Protein AF-A0A7W1YBQ6-F1 (afdb_monomer)

Foldseek 3Di:
DDKDKDFDPAVPPPATAKIWIKDWDWDAPDDPDIKIKIWIWMAGDFQKWWQDDDQEQAWADFQAKAFPVGDTDTRPVDIGTAWMWIWDDPDDPDTDIDTDHNLEQDAQTKIKMWGDDPNFIKIKIWTWGWYADNVVGDIDIDTDDMEIAPDGRDIDTGPDQEPPPPDDDDDDDDDRDYNPDDDDDDDDD

Sequence (189 aa):
MMQGRAFFDLDGDGVVDVTIQDRHYRTYTGFWHSNTSQRLKVTGPPGGGVIGSGKYAGAMSAGLVIGSTRPFKDFGDKAISMATTGLAHCGSSCYVNIVEGPWISANKRFLGLRFRVGGETHYGWLRLNTRSSIFPPRVDATISGYAYEVSSNKSIMAGQLKENSSTDIGSADVTPGAL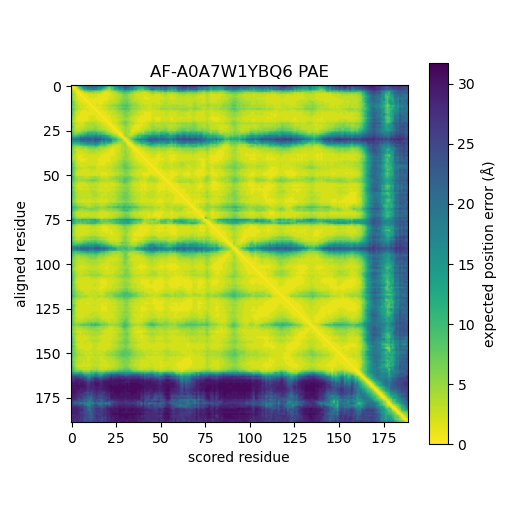GDLATGRSPQ

Solvent-accessible surface area (backbone atoms only — not comparable to full-atom values): 10744 Å² total; per-residue (Å²): 133,88,69,48,77,47,78,35,48,85,87,68,83,84,56,62,48,36,34,43,32,32,44,77,46,76,46,75,78,55,93,97,42,61,30,37,32,14,32,27,31,39,35,34,44,75,81,11,27,29,35,42,57,95,76,29,38,40,61,34,59,68,68,46,75,33,40,87,92,52,66,61,44,66,14,58,98,45,72,39,35,25,22,37,18,15,39,40,70,76,54,103,87,44,73,42,80,43,77,44,54,62,42,57,59,28,68,78,22,27,40,37,36,37,31,65,58,99,84,38,47,28,15,30,31,39,32,33,34,24,50,60,39,71,84,69,44,30,42,50,74,46,78,76,52,59,46,44,35,69,54,65,69,37,60,38,40,26,85,54,77,62,75,84,56,87,80,75,88,84,82,91,81,90,73,84,58,51,68,72,62,86,82,82,90,82,83,86,133

Structure (mmCIF, N/CA/C/O backbone):
data_AF-A0A7W1YBQ6-F1
#
_entry.id   AF-A0A7W1YBQ6-F1
#
loop_
_atom_site.group_PDB
_atom_site.id
_atom_site.type_symbol
_atom_site.label_atom_id
_atom_site.label_alt_id
_atom_site.label_comp_id
_atom_site.label_asym_id
_atom_site.label_entity_id
_atom_site.label_seq_id
_atom_site.pdbx_PDB_ins_code
_atom_site.Cartn_x
_atom_site.Cartn_y
_atom_site.Cartn_z
_atom_site.occupancy
_atom_site.B_iso_or_equiv
_atom_site.auth_seq_id
_atom_site.auth_comp_id
_atom_site.auth_asym_id
_atom_site.auth_atom_id
_atom_site.pdbx_PDB_model_num
ATOM 1 N N . MET A 1 1 ? 3.473 -14.941 -16.527 1.00 50.22 1 MET A N 1
ATOM 2 C CA . MET A 1 1 ? 3.589 -14.229 -15.234 1.00 50.22 1 MET A CA 1
ATOM 3 C C . MET A 1 1 ? 2.186 -14.036 -14.695 1.00 50.22 1 MET A C 1
ATOM 5 O O . MET A 1 1 ? 1.338 -13.588 -15.458 1.00 50.22 1 MET A O 1
ATOM 9 N N . MET A 1 2 ? 1.928 -14.440 -13.452 1.00 53.03 2 MET A N 1
ATOM 10 C CA . MET A 1 2 ? 0.624 -14.256 -12.807 1.00 53.03 2 MET A CA 1
ATOM 11 C C . MET A 1 2 ? 0.526 -12.814 -12.304 1.00 53.03 2 MET A C 1
ATOM 13 O O . MET A 1 2 ? 1.474 -12.333 -11.696 1.00 53.03 2 MET A O 1
ATOM 17 N N . GLN A 1 3 ? -0.574 -12.134 -12.627 1.00 72.94 3 GLN A N 1
ATOM 18 C CA . GLN A 1 3 ? -0.954 -10.863 -12.007 1.00 72.94 3 GLN A CA 1
ATOM 19 C C . GLN A 1 3 ? -1.913 -11.189 -10.868 1.00 72.94 3 GLN A C 1
ATOM 21 O O . GLN A 1 3 ? -2.865 -11.943 -11.080 1.00 72.94 3 GLN A O 1
ATOM 26 N N . GLY A 1 4 ? -1.665 -10.640 -9.687 1.00 83.81 4 GLY A N 1
ATOM 27 C CA . GLY A 1 4 ? -2.509 -10.810 -8.515 1.00 83.81 4 GLY A CA 1
ATOM 28 C C . GLY A 1 4 ? -3.249 -9.530 -8.146 1.00 83.81 4 GLY A C 1
ATOM 29 O O . GLY A 1 4 ? -2.740 -8.412 -8.277 1.00 83.81 4 GLY A O 1
ATOM 30 N N . ARG A 1 5 ? -4.471 -9.702 -7.642 1.00 91.62 5 ARG A N 1
ATOM 31 C CA . ARG A 1 5 ? -5.200 -8.678 -6.893 1.00 91.62 5 ARG A CA 1
ATOM 32 C C . ARG A 1 5 ? -5.725 -9.296 -5.610 1.00 91.62 5 ARG A C 1
ATOM 34 O O . ARG A 1 5 ? -6.280 -10.388 -5.646 1.00 91.62 5 ARG A O 1
ATOM 41 N N . ALA A 1 6 ? -5.552 -8.585 -4.508 1.00 92.44 6 ALA A N 1
ATOM 42 C CA . ALA A 1 6 ? -6.143 -8.905 -3.222 1.00 92.44 6 ALA A CA 1
ATOM 43 C C . ALA A 1 6 ? -7.035 -7.735 -2.810 1.00 92.44 6 ALA A C 1
ATOM 45 O O . ALA A 1 6 ? -6.565 -6.595 -2.758 1.00 92.44 6 ALA A O 1
ATOM 46 N N . PHE A 1 7 ? -8.306 -8.033 -2.560 1.00 94.44 7 PHE A N 1
ATOM 47 C CA . PHE A 1 7 ? -9.326 -7.082 -2.139 1.00 94.44 7 PHE A CA 1
ATOM 48 C C . PHE A 1 7 ? -9.563 -7.258 -0.640 1.00 94.44 7 PHE A C 1
ATOM 50 O O . PHE A 1 7 ? -9.685 -8.389 -0.172 1.00 94.44 7 PHE A O 1
ATOM 57 N N . PHE A 1 8 ? -9.591 -6.152 0.092 1.00 93.75 8 PHE A N 1
ATOM 58 C CA . PHE A 1 8 ? -9.830 -6.106 1.526 1.00 93.75 8 PHE A CA 1
ATOM 59 C C . PHE A 1 8 ? -11.013 -5.190 1.782 1.00 93.75 8 PHE A C 1
ATOM 61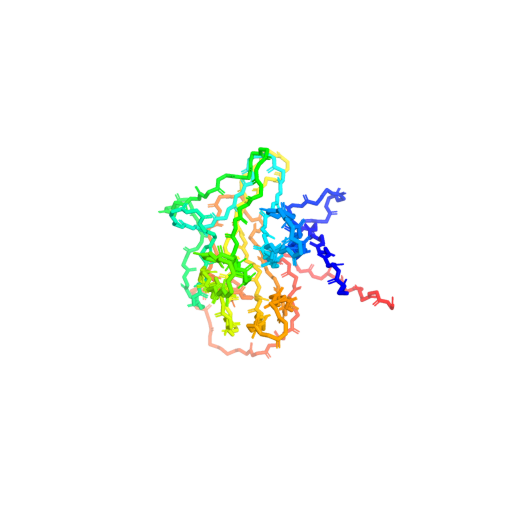 O O . PHE A 1 8 ? -10.913 -3.985 1.561 1.00 93.75 8 PHE A O 1
ATOM 68 N N . ASP A 1 9 ? -12.101 -5.806 2.205 1.00 94.00 9 ASP A N 1
ATOM 69 C CA . ASP A 1 9 ? -13.219 -5.189 2.904 1.00 94.00 9 ASP A CA 1
ATOM 70 C C . ASP A 1 9 ? -12.906 -5.382 4.397 1.00 94.00 9 ASP A C 1
ATOM 72 O O . ASP A 1 9 ? -12.816 -6.523 4.866 1.00 94.00 9 ASP A O 1
ATOM 76 N N . LEU A 1 10 ? -12.499 -4.307 5.075 1.00 90.38 10 LEU A N 1
ATOM 77 C CA . LEU A 1 10 ? -11.957 -4.386 6.432 1.00 90.38 10 LEU A CA 1
ATOM 78 C C . LEU A 1 10 ? -13.068 -4.385 7.471 1.00 90.38 10 LEU A C 1
ATOM 80 O O . LEU A 1 10 ? -12.925 -5.074 8.481 1.00 90.38 10 LEU A O 1
ATOM 84 N N . ASP A 1 11 ? -14.124 -3.613 7.232 1.00 88.75 11 ASP A N 1
ATOM 85 C CA . ASP A 1 11 ? -15.267 -3.454 8.126 1.00 88.75 11 ASP A CA 1
ATOM 86 C C . ASP A 1 11 ? -16.417 -4.429 7.826 1.00 88.75 11 ASP A C 1
ATOM 88 O O . ASP A 1 11 ? -17.303 -4.604 8.663 1.00 88.75 11 ASP A O 1
ATOM 92 N N . GLY A 1 12 ? -16.367 -5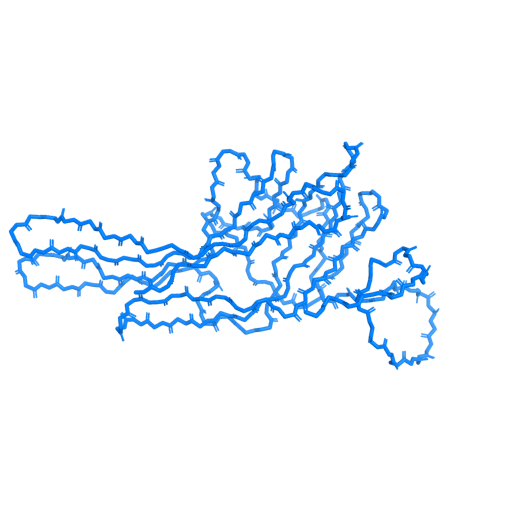.130 6.693 1.00 89.38 12 GLY A N 1
ATOM 93 C CA . GLY A 1 12 ? -17.340 -6.142 6.302 1.00 89.38 12 GLY A CA 1
ATOM 94 C C . GLY A 1 12 ? -18.633 -5.554 5.743 1.00 89.38 12 GLY A C 1
ATOM 95 O O . GLY A 1 12 ? -19.661 -6.239 5.776 1.00 89.38 12 GLY A O 1
ATOM 96 N N . ASP A 1 13 ? -18.618 -4.305 5.265 1.00 88.31 13 ASP A N 1
ATOM 97 C CA . ASP A 1 13 ? -19.808 -3.624 4.744 1.00 88.31 13 ASP A CA 1
ATOM 98 C C . ASP A 1 13 ? -20.158 -4.022 3.290 1.00 88.31 13 ASP A C 1
ATOM 100 O O . ASP A 1 13 ? -21.200 -3.627 2.753 1.00 88.31 13 ASP A O 1
ATOM 104 N N . GLY A 1 14 ? -19.327 -4.862 2.663 1.00 91.19 14 GLY A N 1
ATOM 105 C CA . GLY A 1 14 ? -19.459 -5.308 1.278 1.00 91.19 14 GLY A CA 1
ATOM 106 C C . GLY A 1 14 ? -18.764 -4.395 0.263 1.00 91.19 14 GLY A C 1
ATOM 107 O O . GLY A 1 14 ? -18.820 -4.673 -0.943 1.00 91.19 14 GLY A O 1
ATOM 108 N N . VAL A 1 15 ? -18.102 -3.327 0.709 1.00 90.75 15 VAL A N 1
ATOM 109 C CA . VAL A 1 15 ? -17.306 -2.404 -0.100 1.00 90.75 15 VAL A CA 1
ATOM 110 C C . VAL A 1 15 ? -15.822 -2.659 0.148 1.00 90.75 15 VAL A C 1
ATOM 112 O O . VAL A 1 15 ? -15.336 -2.811 1.257 1.00 90.75 15 VAL A O 1
ATOM 115 N N . VAL A 1 16 ? -15.037 -2.707 -0.928 1.00 93.69 16 VAL A N 1
ATOM 116 C CA . VAL A 1 16 ? -13.589 -2.891 -0.791 1.00 93.69 16 VAL A CA 1
ATOM 117 C C . VAL A 1 16 ? -12.927 -1.586 -0.343 1.00 93.69 16 VAL A C 1
ATOM 119 O O . VAL A 1 16 ? -12.819 -0.645 -1.134 1.00 93.69 16 VAL A O 1
ATOM 122 N N . ASP A 1 17 ? -12.365 -1.580 0.862 1.00 93.38 17 ASP A N 1
ATOM 123 C CA . ASP A 1 17 ? -11.568 -0.477 1.411 1.00 93.38 17 ASP A CA 1
ATOM 124 C C . ASP A 1 17 ? -10.184 -0.357 0.780 1.00 93.38 17 ASP A C 1
ATOM 126 O O . ASP A 1 17 ? -9.658 0.737 0.559 1.00 93.38 17 ASP A O 1
ATOM 130 N N . VAL A 1 18 ? -9.534 -1.493 0.525 1.00 95.31 18 VAL A N 1
ATOM 131 C CA . VAL A 1 18 ? -8.152 -1.517 0.042 1.00 95.31 18 VAL A CA 1
ATOM 132 C C . VAL A 1 18 ? -7.955 -2.636 -0.962 1.00 95.31 18 VAL A C 1
ATOM 134 O O . VAL A 1 18 ? -8.335 -3.782 -0.756 1.00 95.31 18 VAL A O 1
ATOM 137 N N . THR A 1 19 ? -7.275 -2.321 -2.058 1.00 95.62 19 THR A N 1
ATOM 138 C CA . THR A 1 19 ? -6.810 -3.303 -3.035 1.00 95.62 19 THR A CA 1
ATOM 139 C C . THR A 1 19 ? -5.295 -3.251 -3.154 1.00 95.62 19 THR A C 1
ATOM 141 O O . THR A 1 19 ? -4.718 -2.211 -3.485 1.00 95.62 19 THR A O 1
ATOM 144 N N . ILE A 1 20 ? -4.650 -4.398 -2.957 1.00 95.69 20 ILE A N 1
ATOM 145 C CA . ILE A 1 20 ? -3.242 -4.614 -3.293 1.00 95.69 20 ILE A CA 1
ATOM 146 C C . ILE A 1 20 ? -3.187 -5.323 -4.637 1.00 95.69 20 ILE A C 1
ATOM 148 O O . ILE A 1 20 ? -3.864 -6.326 -4.847 1.00 95.69 20 ILE A O 1
ATOM 152 N N . GLN A 1 21 ? -2.384 -4.807 -5.561 1.00 94.12 21 GLN A N 1
ATOM 153 C CA . GLN A 1 21 ? -2.231 -5.412 -6.878 1.00 94.12 21 GLN A CA 1
ATOM 154 C C . GLN A 1 21 ? -0.777 -5.422 -7.315 1.00 94.12 21 GLN A C 1
ATOM 156 O O . GLN A 1 21 ? -0.073 -4.415 -7.194 1.00 94.12 21 GLN A O 1
ATOM 161 N N . ASP A 1 22 ? -0.352 -6.533 -7.898 1.00 91.94 22 ASP A N 1
ATOM 162 C CA . ASP A 1 22 ? 0.849 -6.581 -8.709 1.00 91.94 22 ASP A CA 1
ATOM 163 C C . ASP A 1 22 ? 0.453 -6.586 -10.190 1.00 91.94 22 ASP A C 1
ATOM 165 O O . ASP A 1 22 ? -0.517 -7.215 -10.616 1.00 91.94 22 ASP A O 1
ATOM 169 N N . ARG A 1 23 ? 1.163 -5.794 -10.992 1.00 91.00 23 ARG A N 1
ATOM 170 C CA . ARG A 1 23 ? 0.874 -5.678 -12.420 1.00 91.00 23 ARG A CA 1
ATOM 171 C C . ARG A 1 23 ? 2.151 -5.674 -13.226 1.00 91.00 23 ARG A C 1
ATOM 173 O O . ARG A 1 23 ? 3.057 -4.883 -12.957 1.00 91.00 23 ARG A O 1
ATOM 180 N N . HIS A 1 24 ? 2.179 -6.529 -14.236 1.00 89.94 24 HIS A N 1
ATOM 181 C CA . HIS A 1 24 ? 3.231 -6.571 -15.231 1.00 89.94 24 HIS A CA 1
ATOM 182 C C . HIS A 1 24 ? 2.925 -5.596 -16.372 1.00 89.94 24 HIS A C 1
ATOM 184 O O . HIS A 1 24 ? 1.798 -5.529 -16.863 1.00 89.94 24 HIS A O 1
ATOM 190 N N . TYR A 1 25 ? 3.936 -4.854 -16.801 1.00 88.81 25 TYR A N 1
ATOM 191 C CA . TYR A 1 25 ? 3.885 -3.917 -17.911 1.00 88.81 25 TYR A CA 1
ATOM 192 C C . TYR A 1 25 ? 5.033 -4.232 -18.852 1.00 88.81 25 TYR A C 1
ATOM 194 O O . TYR A 1 25 ? 6.187 -4.270 -18.425 1.00 88.81 25 TYR A O 1
ATOM 202 N N . ARG A 1 26 ? 4.717 -4.383 -20.135 1.00 87.94 26 ARG A N 1
ATOM 203 C CA . ARG A 1 26 ? 5.706 -4.481 -21.200 1.00 87.94 26 ARG A CA 1
ATOM 204 C C . ARG A 1 26 ? 5.437 -3.383 -22.213 1.00 87.94 26 ARG A C 1
ATOM 206 O O . ARG A 1 26 ? 4.305 -3.220 -22.659 1.00 87.94 26 ARG A O 1
ATOM 213 N N . THR A 1 27 ? 6.469 -2.629 -22.562 1.00 84.81 27 THR A N 1
ATOM 214 C CA . THR A 1 27 ? 6.386 -1.555 -23.554 1.00 84.81 27 THR A CA 1
ATOM 215 C C . THR A 1 27 ? 7.487 -1.755 -24.576 1.00 84.81 27 THR A C 1
ATOM 217 O O . THR A 1 27 ? 8.651 -1.899 -24.212 1.00 84.81 27 THR A O 1
ATOM 220 N N . TYR A 1 28 ? 7.121 -1.775 -25.853 1.00 81.88 28 TYR A N 1
ATOM 221 C CA . TYR A 1 28 ? 8.072 -1.891 -26.953 1.00 81.88 28 TYR A CA 1
ATOM 222 C C . TYR A 1 28 ? 8.686 -0.523 -27.244 1.00 81.88 28 TYR A C 1
ATOM 224 O O . TYR A 1 28 ? 7.962 0.460 -27.374 1.00 81.88 28 TYR A O 1
ATOM 232 N N . THR A 1 29 ? 10.014 -0.457 -27.321 1.00 75.12 29 THR A N 1
ATOM 233 C CA . THR A 1 29 ? 10.758 0.801 -27.516 1.00 75.12 29 THR A CA 1
ATOM 234 C C . THR A 1 29 ? 11.365 0.925 -28.918 1.00 75.12 29 THR A C 1
ATOM 236 O O . THR A 1 29 ? 12.200 1.794 -29.140 1.00 75.12 29 THR A O 1
ATOM 239 N N . GLY A 1 30 ? 10.969 0.061 -29.861 1.00 69.69 30 GLY A N 1
ATOM 240 C CA . GLY A 1 30 ? 11.504 -0.012 -31.229 1.00 69.69 30 GLY A CA 1
ATOM 241 C C . GLY A 1 30 ? 12.037 -1.408 -31.580 1.00 69.69 30 GLY A C 1
ATOM 242 O O . GLY A 1 30 ? 11.844 -2.348 -30.807 1.00 69.69 30 GLY A O 1
ATOM 243 N N . PHE A 1 31 ? 12.683 -1.545 -32.749 1.00 63.00 31 PHE A N 1
ATOM 244 C CA . PHE A 1 31 ? 13.173 -2.817 -33.312 1.00 63.00 31 PHE A CA 1
ATOM 245 C C . PHE A 1 31 ? 13.813 -3.723 -32.243 1.00 63.00 31 PHE A C 1
ATOM 247 O O . PHE A 1 31 ? 14.861 -3.390 -31.697 1.00 63.00 31 PHE A O 1
ATOM 254 N N . TRP A 1 32 ? 13.151 -4.851 -31.956 1.00 66.88 32 TRP A N 1
ATOM 255 C CA . TRP A 1 32 ? 13.562 -5.959 -31.071 1.00 66.88 32 TRP A CA 1
ATOM 256 C C . TRP A 1 32 ? 13.724 -5.682 -29.564 1.00 66.88 32 TRP A C 1
ATOM 258 O O . TRP A 1 32 ? 14.080 -6.601 -28.828 1.00 66.88 32 TRP A O 1
ATOM 268 N N . HIS A 1 33 ? 13.390 -4.487 -29.065 1.00 73.25 33 HIS A N 1
ATOM 269 C CA . HIS A 1 33 ? 13.598 -4.134 -27.653 1.00 73.25 33 HIS A CA 1
ATOM 270 C C . HIS A 1 33 ? 12.289 -3.850 -26.909 1.00 73.25 33 HIS A C 1
ATOM 272 O O . HIS A 1 33 ? 11.355 -3.234 -27.433 1.00 73.25 33 HIS A O 1
ATOM 278 N N . SER A 1 34 ? 12.218 -4.295 -25.652 1.00 79.06 34 SER A N 1
ATOM 279 C CA . SER A 1 34 ? 11.076 -4.019 -24.782 1.00 79.06 34 SER A CA 1
ATOM 280 C C . SER A 1 34 ? 11.510 -3.700 -23.362 1.00 79.06 34 SER A C 1
ATOM 282 O O . SER A 1 34 ? 12.230 -4.486 -22.748 1.00 79.06 34 SER A O 1
ATOM 284 N N . ASN A 1 35 ? 10.975 -2.613 -22.815 1.00 86.56 35 ASN A N 1
ATOM 285 C CA . ASN A 1 35 ? 10.977 -2.376 -21.382 1.00 86.56 35 ASN A CA 1
ATOM 286 C C . ASN A 1 35 ? 9.980 -3.330 -20.732 1.00 86.56 35 ASN A C 1
ATOM 288 O O . ASN A 1 35 ? 8.859 -3.499 -21.217 1.00 86.56 35 ASN A O 1
ATOM 292 N N . THR A 1 36 ? 10.370 -3.930 -19.618 1.00 89.94 36 THR A N 1
ATOM 293 C CA . THR A 1 36 ? 9.493 -4.775 -18.809 1.00 89.94 36 THR A CA 1
ATOM 294 C C . THR A 1 36 ? 9.545 -4.301 -17.370 1.00 89.94 36 THR A C 1
ATOM 296 O O . THR A 1 36 ? 10.613 -3.992 -16.854 1.00 89.94 36 THR A O 1
ATOM 299 N N . SER A 1 37 ? 8.404 -4.220 -16.700 1.00 91.44 37 SER A N 1
ATOM 300 C CA . SER A 1 37 ? 8.362 -3.931 -15.271 1.00 91.44 37 SER A CA 1
ATOM 301 C C . SER A 1 37 ? 7.222 -4.666 -14.593 1.00 91.44 37 SER A C 1
ATOM 303 O O . SER A 1 37 ? 6.155 -4.831 -15.178 1.00 91.44 37 SER A O 1
ATOM 305 N N . GLN A 1 38 ? 7.423 -5.065 -13.345 1.00 93.69 38 GLN A N 1
ATOM 306 C CA . GLN A 1 38 ? 6.350 -5.446 -12.444 1.00 93.69 38 GLN A CA 1
ATOM 307 C C . GLN A 1 38 ? 6.251 -4.394 -11.346 1.00 93.69 38 GLN A C 1
ATOM 309 O O . GLN A 1 38 ? 7.254 -3.948 -10.788 1.00 93.69 38 GLN A O 1
ATOM 314 N N . ARG A 1 39 ? 5.028 -3.948 -11.067 1.00 94.19 39 ARG A N 1
ATOM 315 C CA . ARG A 1 39 ? 4.762 -2.940 -10.042 1.00 94.19 39 ARG A CA 1
ATOM 316 C C . ARG A 1 39 ? 3.783 -3.489 -9.030 1.00 94.19 39 ARG A C 1
ATOM 318 O O . ARG A 1 39 ? 2.692 -3.891 -9.423 1.00 94.19 39 ARG A O 1
ATOM 325 N N . LEU A 1 40 ? 4.151 -3.405 -7.759 1.00 96.56 40 LEU A N 1
ATOM 326 C CA . LEU A 1 40 ? 3.243 -3.581 -6.637 1.00 96.56 40 LEU A CA 1
ATOM 327 C C . LEU A 1 40 ? 2.625 -2.223 -6.305 1.00 96.56 40 LEU A C 1
ATOM 329 O O . LEU A 1 40 ? 3.343 -1.223 -6.188 1.00 96.56 40 LEU A O 1
ATOM 333 N N . LYS A 1 41 ? 1.303 -2.169 -6.185 1.00 96.50 41 LYS A N 1
ATOM 334 C CA . LYS A 1 41 ? 0.548 -0.939 -5.943 1.00 96.50 41 LYS A CA 1
ATOM 335 C C . LYS A 1 41 ? -0.574 -1.174 -4.941 1.00 96.50 41 LYS A C 1
ATOM 337 O O . LYS A 1 41 ? -1.101 -2.280 -4.852 1.00 96.50 41 LYS A O 1
ATOM 342 N N . VAL A 1 42 ? -0.978 -0.095 -4.281 1.00 97.31 42 VAL A N 1
ATOM 343 C CA . VAL A 1 42 ? -2.172 -0.032 -3.436 1.00 97.31 42 VAL A CA 1
ATOM 344 C C . VAL A 1 42 ? -3.152 1.006 -3.981 1.00 97.31 42 VAL A C 1
ATOM 346 O O . VAL A 1 42 ? -2.747 2.040 -4.516 1.00 97.31 42 VAL A O 1
ATOM 349 N N . THR A 1 43 ? -4.440 0.712 -3.886 1.00 96.31 43 THR A N 1
ATOM 350 C CA . THR A 1 43 ? -5.546 1.613 -4.224 1.00 96.31 43 THR A CA 1
ATOM 351 C C . THR A 1 43 ? -6.723 1.340 -3.286 1.00 96.31 43 THR A C 1
ATOM 353 O O . THR A 1 43 ? -6.686 0.367 -2.537 1.00 96.31 43 THR A O 1
ATOM 356 N N . GLY A 1 44 ? -7.739 2.189 -3.320 1.00 94.75 44 GLY A N 1
ATOM 357 C CA . GLY A 1 44 ? -8.938 2.108 -2.495 1.00 94.75 44 GLY A CA 1
ATOM 358 C C . GLY A 1 44 ? -9.901 3.240 -2.869 1.00 94.75 44 GLY A C 1
ATOM 359 O O . GLY A 1 44 ? -9.594 4.012 -3.786 1.00 94.75 44 GLY A O 1
ATOM 360 N N . PRO A 1 45 ? -11.053 3.344 -2.197 1.00 93.31 45 PRO A N 1
ATOM 361 C CA . PRO A 1 45 ? -12.080 4.320 -2.514 1.00 93.31 45 PRO A CA 1
ATOM 362 C C . PRO A 1 45 ? -11.672 5.750 -2.102 1.00 93.31 45 PRO A C 1
ATOM 364 O O . PRO A 1 45 ? -10.748 5.946 -1.298 1.00 93.31 45 PRO A O 1
ATOM 367 N N . PRO A 1 46 ? -12.359 6.780 -2.637 1.00 92.56 46 PRO A N 1
ATOM 368 C CA . PRO A 1 46 ? -12.174 8.165 -2.217 1.00 92.56 46 PRO A CA 1
ATOM 369 C C . PRO A 1 46 ? -12.321 8.346 -0.700 1.00 92.56 46 PRO A C 1
ATOM 371 O O . PRO A 1 46 ? -13.169 7.736 -0.058 1.00 92.56 46 PRO A O 1
ATOM 374 N N . GLY A 1 47 ? -11.485 9.203 -0.111 1.00 91.31 47 GLY A N 1
ATOM 375 C CA . GLY A 1 47 ? -11.396 9.371 1.346 1.00 91.31 47 GLY A CA 1
ATOM 376 C C . GLY A 1 47 ? -10.448 8.376 2.023 1.00 91.31 47 GLY A C 1
ATOM 377 O O . GLY A 1 47 ? -9.882 8.693 3.074 1.00 91.31 47 GLY A O 1
ATOM 378 N N . GLY A 1 48 ? -10.161 7.241 1.384 1.00 95.00 48 GLY A N 1
ATOM 379 C CA . GLY A 1 48 ? -9.103 6.338 1.810 1.00 95.00 48 GLY A CA 1
ATOM 380 C C . GLY A 1 48 ? -7.699 6.844 1.466 1.00 95.00 48 GLY A C 1
ATOM 381 O O . GLY A 1 48 ? -7.509 7.774 0.675 1.00 95.00 48 GLY A O 1
ATOM 382 N N . GLY A 1 49 ? -6.693 6.225 2.071 1.00 96.69 49 GLY A N 1
ATOM 383 C CA . GLY A 1 49 ? -5.297 6.508 1.785 1.00 96.69 49 GLY A CA 1
ATOM 384 C C . GLY A 1 49 ? -4.330 5.625 2.558 1.00 96.69 49 GLY A C 1
ATOM 385 O O . GLY A 1 49 ? -4.711 4.824 3.411 1.00 96.69 49 GLY A O 1
ATOM 386 N N . VAL A 1 50 ? -3.042 5.807 2.276 1.00 97.75 50 VAL A N 1
ATOM 387 C CA . VAL A 1 50 ? -1.955 5.103 2.972 1.00 97.75 50 VAL A CA 1
ATOM 388 C C . VAL A 1 50 ? -0.879 6.050 3.457 1.00 97.75 50 VAL A C 1
ATOM 390 O O . VAL A 1 50 ? -0.580 7.047 2.802 1.00 97.75 50 VAL A O 1
ATOM 393 N N . ILE A 1 51 ? -0.231 5.712 4.569 1.00 97.75 51 ILE A N 1
ATOM 394 C CA . ILE A 1 51 ? 0.979 6.426 4.984 1.00 97.75 51 ILE A CA 1
ATOM 395 C C . ILE A 1 51 ? 2.064 6.208 3.925 1.00 97.75 51 ILE A C 1
ATOM 397 O O . ILE A 1 51 ? 2.315 5.081 3.489 1.00 97.75 51 ILE A O 1
ATOM 401 N N . GLY A 1 52 ? 2.735 7.281 3.511 1.00 95.25 52 GLY A N 1
ATOM 402 C CA . GLY A 1 52 ? 3.771 7.210 2.488 1.00 95.25 52 GLY A CA 1
ATOM 403 C C . GLY A 1 52 ? 4.563 8.499 2.319 1.00 95.25 52 GLY A C 1
ATOM 404 O O . GLY A 1 52 ? 4.266 9.519 2.933 1.00 95.25 52 GLY A O 1
ATOM 405 N N . SER A 1 53 ? 5.583 8.443 1.466 1.00 90.88 53 SER A N 1
ATOM 406 C CA . SER A 1 53 ? 6.442 9.581 1.130 1.00 90.88 53 SER A CA 1
ATOM 407 C C . SER A 1 53 ? 6.794 9.566 -0.358 1.00 90.88 53 SER A C 1
ATOM 409 O O . SER A 1 53 ? 6.895 8.507 -0.985 1.00 90.88 53 SER A O 1
ATOM 411 N N . GLY A 1 54 ? 6.943 10.751 -0.954 1.00 90.56 54 GLY A N 1
ATOM 412 C CA . GLY A 1 54 ? 7.167 10.900 -2.391 1.00 90.56 54 GLY A CA 1
ATOM 413 C C . GLY A 1 54 ? 6.074 10.202 -3.206 1.00 90.56 54 GLY A C 1
ATOM 414 O O . GLY A 1 54 ? 4.883 10.41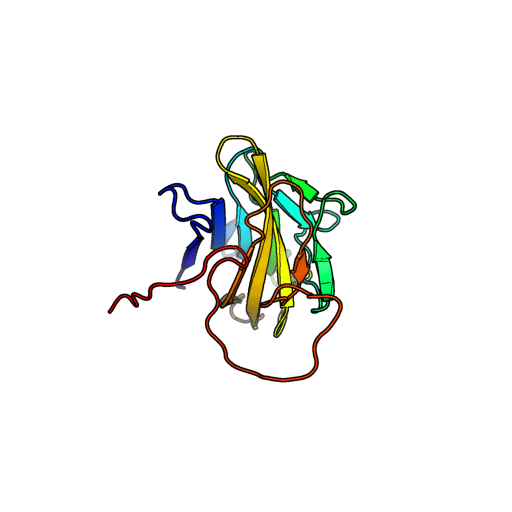2 -2.972 1.00 90.56 54 GLY A O 1
ATOM 415 N N . LYS A 1 55 ? 6.466 9.340 -4.152 1.00 91.44 55 LYS A N 1
ATOM 416 C CA . LYS A 1 55 ? 5.540 8.544 -4.983 1.00 91.44 55 LYS A CA 1
ATOM 417 C C . LYS A 1 55 ? 5.142 7.192 -4.366 1.00 91.44 55 LYS A C 1
ATOM 419 O O . LYS A 1 55 ? 4.395 6.445 -5.000 1.00 91.44 55 LYS A O 1
ATOM 424 N N . TYR A 1 56 ? 5.630 6.879 -3.162 1.00 96.00 56 TYR A N 1
ATOM 425 C CA . TYR A 1 56 ? 5.545 5.545 -2.577 1.00 96.00 56 TYR A CA 1
ATOM 426 C C . TYR A 1 56 ? 4.676 5.469 -1.321 1.00 96.00 56 TYR A C 1
ATOM 428 O O . TYR A 1 56 ? 4.694 6.367 -0.479 1.00 96.00 56 TYR A O 1
ATOM 436 N N . ALA A 1 57 ? 3.964 4.355 -1.168 1.00 97.50 57 ALA A N 1
ATOM 437 C CA . ALA A 1 57 ? 3.415 3.929 0.113 1.00 97.50 57 ALA A CA 1
ATOM 438 C C . ALA A 1 57 ? 4.552 3.436 1.019 1.00 97.50 57 ALA A C 1
ATOM 440 O O . ALA A 1 57 ? 5.448 2.733 0.555 1.00 97.50 57 ALA A O 1
ATOM 441 N N . GLY A 1 58 ? 4.527 3.789 2.300 1.00 97.00 58 GLY A N 1
ATOM 442 C CA . GLY A 1 58 ? 5.579 3.451 3.256 1.00 97.00 58 GLY A CA 1
ATOM 443 C C . GLY A 1 58 ? 5.513 1.994 3.714 1.00 97.00 58 GLY A C 1
ATOM 444 O O . GLY A 1 58 ? 4.427 1.439 3.851 1.00 97.00 58 GLY A O 1
ATOM 445 N N . ALA A 1 59 ? 6.676 1.392 3.971 1.00 97.88 59 ALA A N 1
ATOM 446 C CA . ALA A 1 59 ? 6.802 0.081 4.606 1.00 97.88 59 ALA A CA 1
ATOM 447 C C . ALA A 1 59 ? 7.262 0.271 6.056 1.00 97.88 59 ALA A C 1
ATOM 449 O O . ALA A 1 59 ? 8.411 0.639 6.303 1.00 97.88 59 ALA A O 1
ATOM 450 N N . MET A 1 60 ? 6.365 0.071 7.019 1.00 97.06 60 MET A N 1
ATOM 451 C CA . MET A 1 60 ? 6.596 0.485 8.407 1.00 97.06 60 MET A CA 1
ATOM 452 C C . MET A 1 60 ? 6.947 -0.692 9.316 1.00 97.06 60 MET A C 1
ATOM 454 O O . MET A 1 60 ? 6.557 -1.836 9.071 1.00 97.06 60 MET A O 1
ATOM 458 N N . SER A 1 61 ? 7.722 -0.412 10.363 1.00 96.62 61 SER A N 1
ATOM 459 C CA . SER A 1 61 ? 7.937 -1.334 11.484 1.00 96.62 61 SER A CA 1
ATOM 460 C C . SER A 1 61 ? 6.685 -1.424 12.360 1.00 96.62 61 SER A C 1
ATOM 462 O O . SER A 1 61 ? 5.852 -0.517 12.349 1.00 96.62 61 SER A O 1
ATOM 464 N N . ALA A 1 62 ? 6.584 -2.495 13.149 1.00 96.50 62 ALA A N 1
ATOM 465 C CA . ALA A 1 62 ? 5.596 -2.581 14.222 1.00 96.50 62 ALA A CA 1
ATOM 466 C C . ALA A 1 62 ? 5.750 -1.413 15.217 1.00 96.50 62 ALA A C 1
ATOM 468 O O . ALA A 1 62 ? 6.844 -0.865 15.369 1.00 96.50 62 ALA A O 1
ATOM 469 N N . GLY A 1 63 ? 4.660 -1.039 15.887 1.00 95.06 63 GLY A N 1
ATOM 470 C CA . GLY A 1 63 ? 4.625 0.019 16.902 1.00 95.06 63 GLY A CA 1
ATOM 471 C C . GLY A 1 63 ? 4.482 1.441 16.352 1.00 95.06 63 GLY A C 1
ATOM 472 O O . GLY A 1 63 ? 4.253 2.375 17.116 1.00 95.06 63 GLY A O 1
ATOM 473 N N . LEU A 1 64 ? 4.576 1.641 1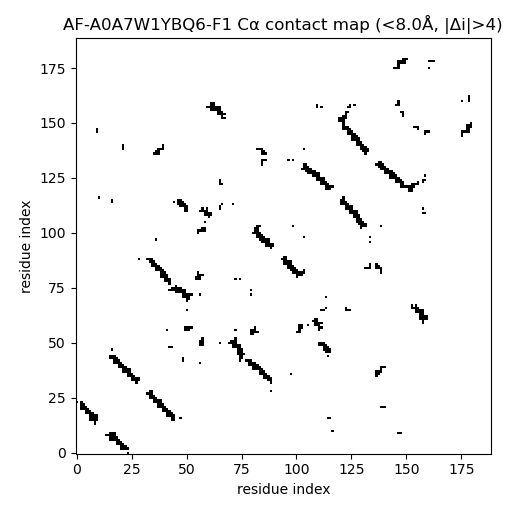5.034 1.00 95.69 64 LEU A N 1
ATOM 474 C CA . LEU A 1 64 ? 4.336 2.957 14.449 1.00 95.69 64 LEU A CA 1
ATOM 475 C C . LEU A 1 64 ? 2.856 3.336 14.586 1.00 95.69 64 LEU A C 1
ATOM 477 O O . LEU A 1 64 ? 1.989 2.614 14.105 1.00 95.69 64 LEU A O 1
ATOM 481 N N . VAL A 1 65 ? 2.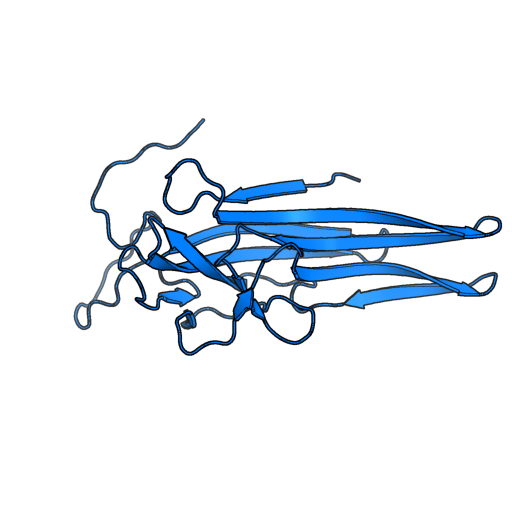580 4.482 15.212 1.00 96.50 65 VAL A N 1
ATOM 482 C CA . VAL A 1 65 ? 1.220 5.023 15.359 1.00 96.50 65 VAL A CA 1
ATOM 483 C C . VAL A 1 65 ? 0.671 5.469 14.004 1.00 96.50 65 VAL A C 1
ATOM 485 O O . VAL A 1 65 ? 1.270 6.322 13.337 1.00 96.50 65 VAL A O 1
ATOM 488 N N . ILE A 1 66 ? -0.474 4.900 13.634 1.00 97.44 66 ILE A N 1
ATOM 489 C CA . ILE A 1 66 ? -1.262 5.185 12.436 1.00 97.44 66 ILE A CA 1
ATOM 490 C C . ILE A 1 66 ? -2.515 5.926 12.896 1.00 97.44 66 ILE A C 1
ATOM 492 O O . ILE A 1 66 ? -3.344 5.378 13.617 1.00 97.44 66 ILE A O 1
ATOM 496 N N . GLY A 1 67 ? -2.626 7.191 12.513 1.00 95.94 67 GLY A N 1
ATOM 497 C CA . GLY A 1 67 ? -3.709 8.074 12.931 1.00 95.94 67 GLY A CA 1
ATOM 498 C C . GLY A 1 67 ? -3.565 9.453 12.300 1.00 95.94 67 GLY A C 1
ATOM 499 O O . GLY A 1 67 ? -2.653 9.679 11.502 1.00 95.94 67 GLY A O 1
ATOM 500 N N . SER A 1 68 ? -4.430 10.386 12.690 1.00 93.81 68 SER A N 1
ATOM 501 C CA . SER A 1 68 ? -4.566 11.723 12.084 1.00 93.81 68 SER A CA 1
ATOM 502 C C . SER A 1 68 ? -3.287 12.568 12.055 1.00 93.81 68 SER A C 1
ATOM 504 O O . SER A 1 68 ? -3.165 13.478 11.242 1.00 93.81 68 SER A O 1
ATOM 506 N N . THR A 1 69 ? -2.306 12.263 12.904 1.00 90.81 69 THR A N 1
ATOM 507 C CA . THR A 1 69 ? -1.023 12.979 12.981 1.00 90.81 69 THR A CA 1
ATOM 508 C C . THR A 1 69 ? -0.028 12.587 11.885 1.00 90.81 69 THR A C 1
ATOM 510 O O . THR A 1 69 ? 1.044 13.186 11.778 1.00 90.81 69 THR A O 1
ATOM 513 N N . ARG A 1 70 ? -0.337 11.569 11.072 1.00 89.62 70 ARG A N 1
ATOM 514 C CA . ARG A 1 70 ? 0.538 11.083 9.999 1.00 89.62 70 ARG A CA 1
ATOM 515 C C . ARG A 1 70 ? 0.119 11.634 8.635 1.00 89.62 70 ARG A C 1
ATOM 517 O O . ARG A 1 70 ? -1.072 11.741 8.357 1.00 89.62 70 ARG A O 1
ATOM 524 N N . PRO A 1 71 ? 1.079 11.908 7.734 1.00 91.69 71 PRO A N 1
ATOM 525 C CA . PRO A 1 71 ? 0.754 12.253 6.359 1.00 91.69 71 PRO A CA 1
ATOM 526 C C . PRO A 1 71 ? 0.254 11.012 5.609 1.00 91.69 71 PRO A C 1
ATOM 528 O O . PRO A 1 71 ? 0.980 10.023 5.457 1.00 91.69 71 PRO A O 1
ATOM 531 N N . PHE A 1 72 ? -0.980 11.088 5.115 1.00 95.38 72 PHE A N 1
ATOM 532 C CA . PHE A 1 72 ? -1.557 10.093 4.217 1.00 95.38 72 PHE A CA 1
ATOM 533 C C . PHE A 1 72 ? -1.450 10.550 2.766 1.00 95.38 72 PHE A C 1
ATOM 535 O O . PHE A 1 72 ? -1.561 11.729 2.439 1.00 95.38 72 PHE A O 1
ATOM 542 N N . LYS A 1 73 ? -1.233 9.579 1.887 1.00 95.19 73 LYS A N 1
ATOM 543 C CA . LYS A 1 73 ? -1.410 9.711 0.451 1.00 95.19 73 LYS A CA 1
ATOM 544 C C . LYS A 1 73 ? -2.807 9.211 0.114 1.00 95.19 73 LYS A C 1
ATOM 546 O O . LYS A 1 73 ? -3.082 8.024 0.290 1.00 95.19 73 LYS A O 1
ATOM 551 N N . ASP A 1 74 ? -3.654 10.111 -0.358 1.00 94.81 74 ASP A N 1
ATOM 552 C CA . ASP A 1 74 ? -5.037 9.796 -0.707 1.00 94.81 74 ASP A CA 1
ATOM 553 C C . ASP A 1 74 ? -5.099 8.904 -1.949 1.00 94.81 74 ASP A C 1
ATOM 555 O O . ASP A 1 74 ? -4.308 9.077 -2.883 1.00 94.81 74 ASP A O 1
ATOM 559 N N . PHE A 1 75 ? -6.037 7.955 -1.968 1.00 90.19 75 PHE A N 1
ATOM 560 C CA . PHE A 1 75 ? -6.202 7.067 -3.117 1.00 90.19 75 PHE A CA 1
ATOM 561 C C . PHE A 1 75 ? -6.709 7.809 -4.360 1.00 90.19 75 PHE A C 1
ATOM 563 O O . PHE A 1 75 ? -6.137 7.628 -5.434 1.00 90.19 75 PHE A O 1
ATOM 570 N N . GLY A 1 76 ? -7.705 8.693 -4.234 1.00 78.12 76 GLY A N 1
ATOM 571 C CA . GLY A 1 76 ? -8.299 9.397 -5.383 1.00 78.12 76 GLY A CA 1
ATOM 572 C C . GLY A 1 76 ? -8.523 8.464 -6.587 1.00 78.12 76 GLY A C 1
ATOM 573 O O . GLY A 1 76 ? -8.861 7.297 -6.412 1.00 78.12 76 GLY A O 1
ATOM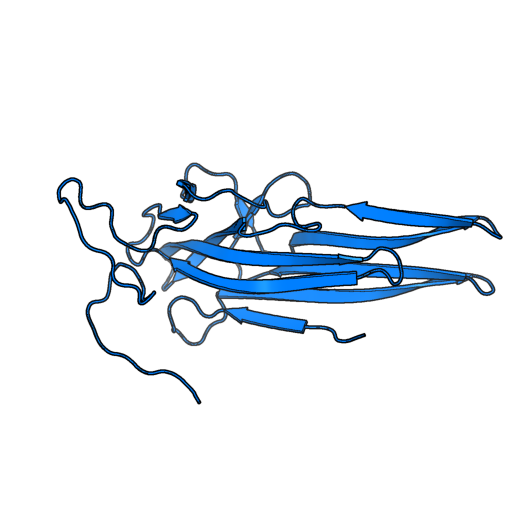 574 N N . ASP A 1 77 ? -8.219 8.934 -7.800 1.00 72.12 77 ASP A N 1
ATOM 575 C CA . ASP A 1 77 ? -8.252 8.101 -9.019 1.00 72.12 77 ASP A CA 1
ATOM 576 C C . ASP A 1 77 ? -6.929 7.353 -9.297 1.00 72.12 77 ASP A C 1
ATOM 578 O O . ASP A 1 77 ? -6.711 6.819 -10.390 1.00 72.12 77 ASP A O 1
ATOM 582 N N . LYS A 1 78 ? -5.966 7.370 -8.363 1.00 80.25 78 LYS A N 1
ATOM 583 C CA . LYS A 1 78 ? -4.577 6.967 -8.633 1.00 80.25 78 LYS A CA 1
ATOM 584 C C . LYS A 1 78 ? -4.104 5.861 -7.697 1.00 80.25 78 LYS A C 1
ATOM 586 O O . LYS A 1 78 ? -4.041 5.996 -6.484 1.00 80.25 78 LYS A O 1
ATOM 591 N N . ALA A 1 79 ? -3.611 4.778 -8.292 1.00 91.62 79 ALA A N 1
ATOM 592 C CA . ALA A 1 79 ? -2.886 3.761 -7.542 1.00 91.62 79 ALA A CA 1
ATOM 593 C C . ALA A 1 79 ? -1.535 4.306 -7.040 1.00 91.62 79 ALA A C 1
ATOM 595 O O . ALA A 1 79 ? -0.739 4.844 -7.818 1.00 91.62 79 ALA A O 1
ATOM 596 N N . ILE A 1 80 ? -1.245 4.097 -5.759 1.00 96.19 80 ILE A N 1
ATOM 597 C CA . ILE A 1 80 ? 0.006 4.499 -5.117 1.00 96.19 80 ILE A CA 1
ATOM 598 C C . ILE A 1 80 ? 1.014 3.359 -5.263 1.00 96.19 80 ILE A C 1
ATOM 600 O O . ILE A 1 80 ? 0.709 2.194 -5.003 1.00 96.19 80 ILE A O 1
ATOM 604 N N . SER A 1 81 ? 2.230 3.681 -5.710 1.00 96.31 81 SER A N 1
ATOM 605 C CA . SER A 1 81 ? 3.270 2.672 -5.912 1.00 96.31 81 SER A CA 1
ATOM 606 C C . SER A 1 81 ? 3.795 2.166 -4.570 1.00 96.31 81 SER A C 1
ATOM 608 O O . SER A 1 81 ? 4.023 2.947 -3.656 1.00 96.31 81 SER A O 1
ATOM 610 N N . MET A 1 82 ? 4.052 0.870 -4.453 1.00 97.69 82 MET A N 1
ATOM 611 C CA . MET A 1 82 ? 4.710 0.266 -3.288 1.00 97.69 82 MET A CA 1
ATOM 612 C C . MET A 1 82 ? 6.138 -0.144 -3.645 1.00 97.69 82 MET A C 1
ATOM 614 O O . MET A 1 82 ? 7.087 0.206 -2.948 1.00 97.69 82 MET A O 1
ATOM 618 N N . ALA A 1 83 ? 6.285 -0.831 -4.777 1.00 97.06 83 ALA A N 1
ATOM 619 C CA . ALA A 1 83 ? 7.564 -1.268 -5.313 1.00 97.06 83 ALA A CA 1
ATOM 620 C C . ALA A 1 83 ? 7.497 -1.414 -6.835 1.00 97.06 83 ALA A C 1
ATOM 622 O O . ALA A 1 83 ? 6.424 -1.618 -7.408 1.00 97.06 83 ALA A O 1
ATOM 623 N N . THR A 1 84 ? 8.640 -1.295 -7.499 1.00 95.38 84 THR A N 1
ATOM 624 C CA . THR A 1 84 ? 8.799 -1.542 -8.933 1.00 95.38 84 THR A CA 1
ATOM 625 C C . THR A 1 84 ? 10.085 -2.316 -9.167 1.00 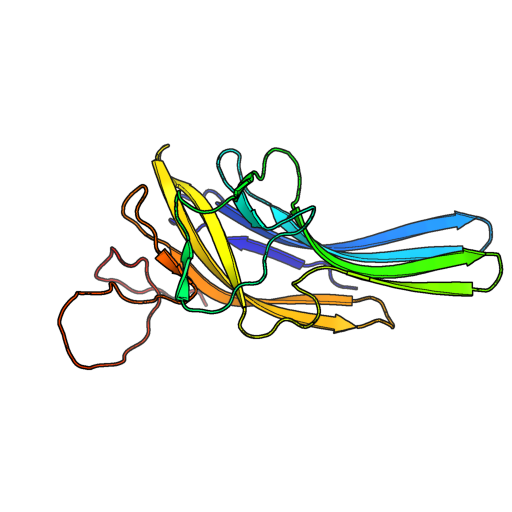95.38 84 THR A C 1
ATOM 627 O O . THR A 1 84 ? 11.149 -1.878 -8.739 1.00 95.38 84 THR A O 1
ATOM 630 N N . THR A 1 85 ? 9.988 -3.432 -9.884 1.00 95.44 85 THR A N 1
ATOM 631 C CA . THR A 1 85 ? 11.138 -4.089 -10.507 1.00 95.44 85 THR A CA 1
ATOM 632 C C . THR A 1 85 ? 10.998 -4.021 -12.018 1.00 95.44 85 THR A C 1
ATOM 634 O O . THR A 1 85 ? 9.886 -4.027 -12.546 1.00 95.44 85 THR A O 1
ATOM 637 N N . GLY A 1 86 ? 12.100 -3.928 -12.750 1.00 93.12 86 GLY A N 1
ATOM 638 C CA . GLY A 1 86 ? 12.043 -3.846 -14.200 1.00 93.12 86 GLY A CA 1
ATOM 639 C C . GLY A 1 86 ? 13.390 -3.940 -14.888 1.00 93.12 86 GLY A C 1
ATOM 640 O O . GLY A 1 86 ? 14.438 -3.899 -14.254 1.00 93.12 86 GLY A O 1
ATOM 641 N N . LEU A 1 87 ? 13.320 -4.036 -16.207 1.00 90.56 87 LEU A N 1
ATOM 642 C CA . LEU A 1 87 ? 14.427 -3.867 -17.131 1.00 90.56 87 LEU A CA 1
ATOM 643 C C . LEU A 1 87 ? 14.028 -2.759 -18.090 1.00 90.56 87 LEU A C 1
ATOM 645 O O . LEU A 1 87 ? 12.995 -2.860 -18.761 1.00 90.56 87 LEU A O 1
ATOM 649 N N . ALA A 1 88 ? 14.834 -1.707 -18.130 1.00 88.00 88 ALA A N 1
ATOM 650 C CA . ALA A 1 88 ? 14.709 -0.656 -19.121 1.00 88.00 88 ALA A CA 1
ATOM 651 C C . ALA A 1 88 ? 15.892 -0.701 -20.077 1.00 88.00 88 ALA A C 1
ATOM 653 O O . ALA A 1 88 ? 17.029 -0.934 -19.680 1.00 88.00 88 ALA A O 1
ATOM 654 N N . HIS A 1 89 ? 15.609 -0.480 -21.347 1.00 85.44 89 HIS A N 1
ATOM 655 C CA . HIS A 1 89 ? 16.617 -0.397 -22.381 1.00 85.44 89 HIS A CA 1
ATOM 656 C C . HIS A 1 89 ? 17.343 0.954 -22.303 1.00 85.44 89 HIS A C 1
ATOM 658 O O . HIS A 1 89 ? 16.685 1.993 -22.233 1.00 85.44 89 HIS A O 1
ATOM 664 N N . CYS A 1 90 ? 18.679 0.951 -22.323 1.00 81.81 90 CYS A N 1
ATOM 665 C CA . CYS A 1 90 ? 19.500 2.172 -22.252 1.00 81.81 90 CYS A CA 1
ATOM 666 C C . CYS A 1 90 ? 20.164 2.571 -23.583 1.00 81.81 90 CYS A C 1
ATOM 668 O O . CYS A 1 90 ? 20.932 3.527 -23.625 1.00 81.81 90 CYS A O 1
ATOM 670 N N . GLY A 1 91 ? 19.868 1.859 -24.672 1.00 75.69 91 GLY A N 1
ATOM 671 C CA . GLY A 1 91 ? 20.532 1.995 -25.973 1.00 75.69 91 GLY A CA 1
ATOM 672 C C . GLY A 1 91 ? 20.746 0.615 -26.589 1.00 75.69 91 GLY A C 1
ATOM 673 O O . GLY A 1 91 ? 20.552 -0.369 -25.893 1.00 75.69 91 GLY A O 1
ATOM 674 N N . SER A 1 92 ? 21.134 0.532 -27.863 1.00 72.94 92 SER A N 1
ATOM 675 C CA . SER A 1 92 ? 20.983 -0.616 -28.789 1.00 72.94 92 SER A CA 1
ATOM 676 C C . SER A 1 92 ? 21.372 -2.031 -28.321 1.00 72.94 92 SER A C 1
ATOM 678 O O . SER A 1 92 ? 21.055 -2.987 -29.021 1.00 72.94 92 SER A O 1
ATOM 680 N N . SER A 1 93 ? 22.081 -2.192 -27.204 1.00 74.69 93 SER A N 1
ATOM 681 C CA . SER A 1 93 ? 22.508 -3.495 -26.683 1.00 74.69 93 SER A CA 1
ATOM 682 C C . SER A 1 93 ? 22.594 -3.560 -25.153 1.00 74.69 93 SER A C 1
ATOM 684 O O . SER A 1 93 ? 23.278 -4.438 -24.625 1.00 74.69 93 SER A O 1
ATOM 686 N N . CYS A 1 94 ? 21.967 -2.633 -24.418 1.00 83.94 94 CYS A N 1
ATOM 687 C CA . CYS A 1 94 ? 22.094 -2.580 -22.960 1.00 83.94 94 CYS A CA 1
ATOM 688 C C . CYS A 1 94 ? 20.748 -2.492 -22.235 1.00 83.94 94 CYS A C 1
ATOM 690 O O . CYS A 1 94 ? 19.810 -1.819 -22.671 1.00 83.94 94 CYS A O 1
ATOM 692 N N . TYR A 1 95 ? 20.689 -3.152 -21.077 1.00 85.75 95 TYR A N 1
ATOM 693 C CA . TYR A 1 95 ? 19.575 -3.073 -20.140 1.00 85.75 95 TYR A CA 1
ATOM 694 C C . TYR A 1 95 ? 20.068 -2.552 -18.795 1.00 85.75 95 TYR A C 1
ATOM 696 O O . TYR A 1 95 ? 21.105 -2.982 -18.292 1.00 85.75 95 TYR A O 1
ATOM 704 N N . VAL A 1 96 ? 19.284 -1.664 -18.195 1.00 89.00 96 VAL A N 1
ATOM 705 C CA . VAL A 1 96 ? 19.422 -1.264 -16.798 1.00 89.00 96 VAL A CA 1
ATOM 706 C C . VAL A 1 96 ? 18.316 -1.896 -15.971 1.00 89.00 96 VAL A C 1
ATOM 708 O O . VAL A 1 96 ? 17.154 -1.964 -16.382 1.00 89.00 96 VAL A O 1
ATOM 711 N N . ASN A 1 97 ? 18.689 -2.346 -14.780 1.00 91.50 97 ASN A N 1
ATOM 712 C CA . ASN A 1 97 ? 17.742 -2.852 -13.803 1.00 91.50 97 ASN A CA 1
ATOM 713 C C . ASN A 1 97 ? 17.056 -1.678 -13.109 1.00 91.50 97 ASN A C 1
ATOM 715 O O . ASN A 1 97 ? 17.713 -0.756 -12.631 1.00 91.50 97 ASN A O 1
ATOM 719 N N . ILE A 1 98 ? 15.735 -1.741 -13.013 1.00 92.25 98 ILE A N 1
ATOM 720 C CA . ILE A 1 98 ? 14.935 -0.844 -12.187 1.00 92.25 98 ILE A CA 1
ATOM 721 C C . ILE A 1 98 ? 14.562 -1.630 -10.941 1.00 92.25 98 ILE A C 1
ATOM 723 O O . ILE A 1 98 ? 13.926 -2.675 -11.045 1.00 92.25 98 ILE A O 1
ATOM 727 N N . VAL A 1 99 ? 14.952 -1.139 -9.770 1.00 95.00 99 VAL A N 1
ATOM 728 C CA . VAL A 1 99 ? 14.560 -1.696 -8.473 1.00 95.00 99 VAL A CA 1
ATOM 729 C C . VAL A 1 99 ? 14.291 -0.517 -7.553 1.00 95.00 99 VAL A C 1
ATOM 731 O O . VAL A 1 99 ? 15.217 0.161 -7.119 1.00 95.00 99 VAL A O 1
ATOM 734 N N . GLU A 1 100 ? 13.020 -0.228 -7.296 1.00 95.31 100 GLU A N 1
ATOM 735 C CA . GLU A 1 100 ? 12.630 0.963 -6.549 1.00 95.31 100 GLU A CA 1
ATOM 736 C C . GLU A 1 100 ? 11.480 0.698 -5.574 1.00 95.31 100 GLU A C 1
ATOM 738 O O . GLU A 1 100 ? 10.592 -0.119 -5.827 1.00 95.31 100 GLU A O 1
ATOM 743 N N . GLY A 1 101 ? 11.449 1.491 -4.504 1.00 96.56 101 GLY A N 1
ATOM 744 C CA . GLY A 1 101 ? 10.357 1.546 -3.539 1.00 96.56 101 GLY A CA 1
ATOM 745 C C . GLY A 1 101 ? 10.674 0.838 -2.218 1.00 96.56 101 GLY A C 1
ATOM 746 O O . GLY A 1 101 ? 11.500 -0.072 -2.169 1.00 96.56 101 GLY A O 1
ATOM 747 N N . PRO A 1 102 ? 10.012 1.244 -1.123 1.00 97.31 102 PRO A N 1
ATOM 748 C CA . PRO A 1 102 ? 10.287 0.722 0.217 1.00 97.31 102 PRO A CA 1
ATOM 749 C C . PRO A 1 102 ? 9.810 -0.725 0.418 1.00 97.31 102 PRO A C 1
ATOM 751 O O . PRO A 1 102 ? 10.162 -1.356 1.410 1.00 97.31 102 PRO A O 1
ATOM 754 N N . TRP A 1 103 ? 9.018 -1.254 -0.517 1.00 97.69 103 TRP A N 1
ATOM 755 C CA . TRP A 1 103 ? 8.497 -2.620 -0.491 1.00 97.69 103 TRP A CA 1
ATOM 756 C C . TRP A 1 103 ? 9.313 -3.600 -1.355 1.00 97.69 103 TRP A C 1
ATOM 758 O O . TRP A 1 103 ? 8.799 -4.634 -1.768 1.00 97.69 103 TRP A O 1
ATOM 768 N N . ILE A 1 104 ? 10.575 -3.288 -1.668 1.00 97.12 104 ILE A N 1
ATOM 769 C CA . ILE A 1 104 ? 11.510 -4.248 -2.277 1.00 97.12 104 ILE A CA 1
ATOM 770 C C . ILE A 1 104 ? 12.022 -5.195 -1.190 1.00 97.12 104 ILE A C 1
ATOM 772 O O . ILE A 1 104 ? 12.600 -4.746 -0.203 1.00 97.12 104 ILE A O 1
ATOM 776 N N . SER A 1 105 ? 11.798 -6.503 -1.362 1.00 95.56 105 SER A N 1
ATOM 777 C CA . SER A 1 105 ? 12.197 -7.561 -0.414 1.00 95.56 105 SER A CA 1
ATOM 778 C C . SER A 1 105 ? 11.852 -7.275 1.065 1.00 95.56 105 SER A C 1
ATOM 780 O O . SER A 1 105 ? 12.523 -7.753 1.979 1.00 95.56 105 SER A O 1
ATOM 782 N N . ALA A 1 106 ? 10.802 -6.495 1.327 1.00 96.69 106 ALA A N 1
ATOM 783 C CA . ALA A 1 106 ? 10.343 -6.157 2.666 1.00 96.69 106 ALA A CA 1
ATOM 784 C C . ALA A 1 106 ? 9.780 -7.389 3.397 1.00 96.69 106 ALA A C 1
ATOM 786 O O . ALA A 1 106 ? 8.967 -8.137 2.860 1.00 96.69 106 ALA A O 1
ATOM 787 N N . ASN A 1 107 ? 10.176 -7.586 4.655 1.00 96.38 107 ASN A N 1
ATOM 788 C CA . ASN A 1 107 ? 9.723 -8.697 5.492 1.00 96.38 107 ASN A CA 1
ATOM 789 C C . ASN A 1 107 ? 9.016 -8.171 6.745 1.00 96.38 107 ASN A C 1
ATOM 791 O O . ASN A 1 107 ? 9.534 -7.265 7.400 1.00 96.38 107 ASN A O 1
ATOM 795 N N . LYS A 1 108 ? 7.852 -8.746 7.075 1.00 95.62 108 LYS A N 1
ATOM 796 C CA . LYS A 1 108 ? 7.049 -8.424 8.268 1.00 95.62 108 LYS A CA 1
ATOM 797 C C . LYS A 1 108 ? 6.830 -6.913 8.439 1.00 95.62 108 LYS A C 1
ATOM 799 O O . LYS A 1 108 ? 6.964 -6.385 9.542 1.00 95.62 108 LYS A O 1
ATOM 804 N N . ARG A 1 109 ? 6.520 -6.222 7.339 1.00 98.00 109 ARG A N 1
ATOM 805 C CA . ARG A 1 109 ? 6.269 -4.775 7.326 1.00 98.00 109 ARG A CA 1
ATOM 806 C C . ARG A 1 109 ? 4.782 -4.474 7.293 1.00 98.00 109 ARG A C 1
ATOM 808 O O . ARG A 1 109 ? 3.985 -5.290 6.834 1.00 98.00 109 ARG A O 1
ATOM 815 N N . PHE A 1 110 ? 4.440 -3.285 7.766 1.00 98.44 110 PHE A N 1
ATOM 816 C CA . PHE A 1 110 ? 3.070 -2.820 7.888 1.00 98.44 110 PHE A CA 1
ATOM 817 C C . PHE A 1 110 ? 2.792 -1.688 6.904 1.00 98.44 110 PHE A C 1
ATOM 819 O O . PHE A 1 110 ? 3.582 -0.750 6.778 1.00 98.44 110 PHE A O 1
ATOM 826 N N . LEU A 1 111 ? 1.664 -1.793 6.211 1.00 98.31 111 LEU A N 1
ATOM 827 C CA . LEU A 1 111 ? 1.072 -0.731 5.414 1.00 98.31 111 LEU A CA 1
ATOM 828 C C . LEU A 1 111 ? -0.017 -0.084 6.260 1.00 98.31 111 LEU A C 1
ATOM 830 O O . LEU A 1 111 ? -0.950 -0.768 6.655 1.00 98.31 111 LEU A O 1
ATOM 834 N N . GLY A 1 112 ? 0.120 1.202 6.556 1.00 98.00 112 GLY A N 1
ATOM 835 C CA . GLY A 1 112 ? -0.814 1.938 7.403 1.00 98.00 112 GLY A CA 1
ATOM 836 C C . GLY A 1 112 ? -1.881 2.591 6.553 1.00 98.00 112 GLY A C 1
ATOM 837 O O . GLY A 1 112 ? -1.559 3.229 5.549 1.00 98.00 112 GLY A O 1
ATOM 838 N N . LEU A 1 113 ? -3.125 2.404 6.964 1.00 97.88 113 LEU A N 1
ATOM 839 C CA . LEU A 1 113 ? -4.321 2.698 6.201 1.00 97.88 113 LEU A CA 1
ATOM 840 C C . LEU A 1 113 ? -5.146 3.783 6.881 1.00 97.88 113 LEU A C 1
ATOM 842 O O . LEU A 1 113 ? -5.213 3.854 8.109 1.00 97.88 113 LEU A O 1
ATOM 846 N N . ARG A 1 114 ? -5.804 4.578 6.046 1.00 97.12 114 ARG A N 1
ATOM 847 C CA . ARG A 1 114 ? -6.971 5.382 6.383 1.00 97.12 114 ARG A CA 1
ATOM 848 C C . ARG A 1 114 ? -8.082 4.965 5.429 1.00 97.12 114 ARG A C 1
ATOM 850 O O . ARG A 1 114 ? -7.820 4.840 4.234 1.00 97.12 114 ARG A O 1
ATOM 857 N N . PHE A 1 115 ? -9.288 4.776 5.928 1.00 95.12 115 PHE A N 1
ATOM 858 C CA . PHE A 1 115 ? -10.467 4.448 5.124 1.00 95.12 115 PHE A CA 1
ATOM 859 C C . PHE A 1 115 ? -11.712 5.058 5.770 1.00 95.12 115 PHE A C 1
ATOM 861 O O . PHE A 1 115 ? -11.602 5.679 6.834 1.00 95.12 115 PHE A O 1
ATOM 868 N N . ARG A 1 116 ? -12.859 4.984 5.087 1.00 94.12 116 ARG A N 1
ATOM 869 C CA . ARG A 1 116 ? -14.107 5.570 5.580 1.00 94.12 116 ARG A CA 1
ATOM 870 C C . ARG A 1 116 ? -15.185 4.514 5.723 1.00 94.12 116 ARG A C 1
ATOM 872 O O . ARG A 1 116 ? -15.479 3.852 4.742 1.00 94.12 116 ARG A O 1
ATOM 879 N N . VAL A 1 117 ? -15.816 4.487 6.890 1.00 90.56 117 VAL A N 1
ATOM 880 C CA . VAL A 1 117 ? -16.947 3.614 7.220 1.00 90.56 117 VAL A CA 1
ATOM 881 C C . VAL A 1 117 ? -18.099 4.506 7.641 1.00 90.56 117 VAL A C 1
ATOM 883 O O . VAL A 1 117 ? -17.932 5.353 8.518 1.00 90.56 117 VAL A O 1
ATOM 886 N N . GLY A 1 118 ? -19.246 4.416 6.966 1.00 88.50 118 GLY A N 1
ATOM 887 C CA . GLY A 1 118 ? -20.405 5.262 7.290 1.00 88.50 118 GLY A CA 1
ATOM 888 C C . GLY A 1 118 ? -20.122 6.776 7.266 1.00 88.50 118 GLY A C 1
ATOM 889 O O . GLY A 1 118 ? -20.788 7.544 7.951 1.00 88.50 118 GLY A O 1
ATOM 890 N N . GLY A 1 119 ? -19.114 7.222 6.507 1.00 91.06 119 GLY A N 1
ATOM 891 C CA . GLY A 1 119 ? -18.668 8.620 6.466 1.00 91.06 119 GLY A CA 1
ATOM 892 C C . GLY A 1 119 ? -17.626 8.997 7.525 1.00 91.06 119 GLY A C 1
ATOM 893 O O . GLY A 1 119 ? -16.962 10.022 7.363 1.00 91.06 119 GLY A O 1
ATOM 894 N N . GLU A 1 120 ? -17.382 8.167 8.528 1.00 95.25 120 GLU A N 1
ATOM 895 C CA . GLU A 1 120 ? -16.357 8.398 9.543 1.00 95.25 120 GLU A CA 1
ATOM 896 C C . GLU A 1 120 ? -14.993 7.870 9.109 1.00 95.25 120 GLU A C 1
ATOM 898 O O . GLU A 1 120 ? -14.892 6.994 8.258 1.00 95.25 120 GLU A O 1
ATOM 903 N N . THR A 1 121 ? -13.916 8.442 9.649 1.00 96.38 121 THR A N 1
ATOM 904 C CA . THR A 1 121 ? -12.546 8.021 9.312 1.00 96.38 121 THR A CA 1
ATOM 905 C C . THR A 1 121 ? -12.066 6.939 10.264 1.00 96.38 121 THR A C 1
ATOM 907 O O . THR A 1 121 ? -12.083 7.141 11.474 1.00 96.38 121 THR A O 1
ATOM 910 N N . HIS A 1 122 ? -11.537 5.845 9.723 1.00 96.50 122 HIS A N 1
ATOM 911 C CA . HIS A 1 122 ? -10.944 4.749 10.487 1.00 96.50 122 HIS A CA 1
ATOM 912 C C . HIS A 1 122 ? -9.496 4.516 10.070 1.00 96.50 122 HIS A C 1
ATOM 914 O O . HIS A 1 122 ? -9.071 4.867 8.961 1.00 96.50 122 HIS A O 1
ATOM 920 N N . TYR A 1 123 ? -8.726 3.934 10.985 1.00 97.56 123 TYR A N 1
ATOM 921 C CA . TYR A 1 123 ? -7.311 3.649 10.789 1.00 97.56 123 TYR A CA 1
ATOM 922 C C . TYR A 1 123 ? -7.042 2.163 10.953 1.00 97.56 123 TYR A C 1
ATOM 924 O O . TYR A 1 123 ? -7.619 1.500 11.810 1.00 97.56 123 TYR A O 1
ATOM 932 N N . GLY A 1 124 ? -6.130 1.641 10.140 1.00 96.75 124 GLY A N 1
ATOM 933 C CA . GLY A 1 124 ? -5.788 0.226 10.163 1.00 96.75 124 GLY A CA 1
ATOM 934 C C . GLY A 1 124 ? -4.409 -0.064 9.611 1.00 96.75 124 GLY A C 1
ATOM 935 O O . GLY A 1 124 ? -3.660 0.837 9.224 1.00 96.75 124 GLY A O 1
ATOM 936 N N . TRP A 1 125 ? -4.063 -1.342 9.570 1.00 97.94 125 TRP A N 1
ATOM 937 C CA . TRP A 1 125 ? -2.838 -1.814 8.957 1.00 97.94 125 TRP A CA 1
ATOM 938 C C . TRP A 1 125 ? -3.028 -3.145 8.234 1.00 97.94 125 TRP A C 1
ATOM 940 O O . TRP A 1 125 ? -3.792 -4.003 8.662 1.00 97.94 125 TRP A O 1
ATOM 950 N N . LEU A 1 126 ? -2.250 -3.344 7.169 1.00 97.56 126 LEU A N 1
ATOM 951 C CA . LEU A 1 126 ? -1.999 -4.655 6.562 1.00 97.56 126 LEU A CA 1
ATOM 952 C C . LEU A 1 126 ? -0.557 -5.067 6.850 1.00 97.56 126 LEU A C 1
ATOM 954 O O . LEU A 1 126 ? 0.352 -4.242 6.752 1.00 97.56 126 LEU A O 1
ATOM 958 N N . ARG A 1 127 ? -0.318 -6.342 7.156 1.00 97.56 127 ARG A N 1
ATOM 959 C CA . ARG A 1 127 ? 1.025 -6.906 7.339 1.00 97.56 127 ARG A CA 1
ATOM 960 C C . ARG A 1 127 ? 1.430 -7.705 6.113 1.00 97.56 127 ARG A C 1
ATOM 962 O O . ARG A 1 127 ? 0.833 -8.744 5.827 1.00 97.56 127 ARG A O 1
ATOM 969 N N . LEU A 1 128 ? 2.490 -7.279 5.433 1.00 96.06 128 LEU A N 1
ATOM 970 C CA . LEU A 1 128 ? 2.949 -7.902 4.196 1.00 96.06 128 LEU A CA 1
ATOM 971 C C . LEU A 1 128 ? 4.396 -8.397 4.292 1.00 96.06 128 LEU A C 1
ATOM 973 O O . LEU A 1 128 ? 5.245 -7.848 5.001 1.00 96.06 128 LEU A O 1
ATOM 977 N N . ASN A 1 129 ? 4.665 -9.435 3.507 1.00 96.19 129 ASN A N 1
ATOM 978 C CA . ASN A 1 129 ? 5.996 -9.872 3.115 1.00 96.19 129 ASN A CA 1
ATOM 979 C C . ASN A 1 129 ? 6.082 -9.779 1.596 1.00 96.19 129 ASN A C 1
ATOM 981 O O . ASN A 1 129 ? 5.232 -10.329 0.905 1.00 96.19 129 ASN A O 1
ATOM 985 N N . THR A 1 130 ? 7.100 -9.118 1.072 1.00 95.62 130 THR A N 1
ATOM 986 C CA . THR A 1 130 ? 7.308 -8.980 -0.367 1.00 95.62 130 THR A CA 1
ATOM 987 C C . THR A 1 130 ? 8.545 -9.735 -0.805 1.00 95.62 130 THR A C 1
ATOM 989 O O . THR A 1 130 ? 9.564 -9.722 -0.113 1.00 95.62 130 THR A O 1
ATOM 992 N N . ARG A 1 131 ? 8.472 -10.363 -1.974 1.00 94.88 131 ARG A N 1
ATOM 993 C CA . ARG A 1 131 ? 9.617 -10.978 -2.646 1.00 94.88 131 ARG A CA 1
ATOM 994 C C . ARG A 1 131 ? 9.843 -10.244 -3.953 1.00 94.88 131 ARG A C 1
ATOM 996 O O . ARG A 1 131 ? 8.880 -9.921 -4.639 1.00 94.88 131 ARG A O 1
ATOM 1003 N N . SER A 1 132 ? 11.100 -10.007 -4.301 1.00 93.81 132 SER A N 1
ATOM 1004 C CA . SER A 1 132 ? 11.460 -9.390 -5.575 1.00 93.81 132 SER A CA 1
ATOM 1005 C C . SER A 1 132 ? 12.606 -10.129 -6.248 1.00 93.81 132 SER A C 1
ATOM 1007 O O . SER A 1 132 ? 13.506 -10.625 -5.576 1.00 93.81 132 SER A O 1
ATOM 1009 N N . SER A 1 133 ? 12.560 -10.185 -7.577 1.00 91.62 133 SER A N 1
ATOM 1010 C CA . SER A 1 133 ? 13.643 -10.676 -8.429 1.00 91.62 133 SER A CA 1
ATOM 1011 C C . SER A 1 133 ? 13.932 -9.654 -9.521 1.00 91.62 133 SER A C 1
ATOM 1013 O O . SER A 1 133 ? 13.042 -8.912 -9.940 1.00 91.62 133 SER A O 1
ATOM 1015 N N . ILE A 1 134 ? 15.185 -9.616 -9.965 1.00 86.38 134 ILE A N 1
ATOM 1016 C CA . ILE A 1 134 ? 15.643 -8.749 -11.053 1.00 86.38 134 ILE A CA 1
ATOM 1017 C C . ILE A 1 134 ? 15.530 -9.480 -12.398 1.00 86.38 134 ILE A C 1
ATOM 1019 O O . ILE A 1 134 ? 15.145 -8.875 -13.394 1.00 86.38 134 ILE A O 1
ATOM 1023 N N . PHE A 1 135 ? 15.785 -10.793 -12.423 1.00 84.31 135 PHE A N 1
ATOM 1024 C CA . PHE A 1 135 ? 15.721 -11.619 -13.628 1.00 84.31 135 PHE A CA 1
ATOM 1025 C C . PHE A 1 135 ? 14.922 -12.908 -13.368 1.00 84.31 135 PHE A C 1
ATOM 1027 O O . PHE A 1 135 ? 15.402 -13.783 -12.646 1.00 84.31 135 PHE A O 1
ATOM 1034 N N . PRO A 1 136 ? 13.708 -13.049 -13.936 1.00 85.94 136 PRO A N 1
ATOM 1035 C CA . PRO A 1 136 ? 12.915 -11.984 -14.561 1.00 85.94 136 PRO A CA 1
ATOM 1036 C C . PRO A 1 136 ? 12.477 -10.925 -13.526 1.00 85.94 136 PRO A C 1
ATOM 1038 O O . PRO A 1 136 ? 12.345 -11.265 -12.345 1.00 85.94 136 PRO A O 1
ATOM 1041 N N . PRO A 1 137 ? 12.202 -9.670 -13.941 1.00 90.19 137 PRO A N 1
ATOM 1042 C CA . PRO A 1 137 ? 11.686 -8.653 -13.036 1.00 90.19 137 PRO A CA 1
ATOM 1043 C C . PRO A 1 137 ? 10.392 -9.106 -12.392 1.00 90.19 137 PRO A C 1
ATOM 1045 O O . PRO A 1 137 ? 9.400 -9.353 -13.083 1.00 90.19 137 PRO A O 1
ATOM 1048 N N . ARG A 1 138 ? 10.426 -9.222 -11.068 1.00 92.12 138 ARG A N 1
ATOM 1049 C CA . ARG A 1 138 ? 9.288 -9.675 -10.287 1.00 92.12 138 ARG A CA 1
ATOM 1050 C C . ARG A 1 138 ? 9.171 -8.938 -8.971 1.00 92.12 138 ARG A C 1
ATOM 1052 O O . ARG A 1 138 ? 10.191 -8.637 -8.354 1.00 92.12 138 ARG A O 1
ATOM 1059 N N . VAL A 1 139 ? 7.945 -8.644 -8.559 1.00 94.06 139 VAL A N 1
ATOM 1060 C CA . VAL A 1 139 ? 7.633 -8.214 -7.197 1.00 94.06 139 VAL A CA 1
ATOM 1061 C C . VAL A 1 139 ? 6.247 -8.711 -6.817 1.00 94.06 139 VAL A C 1
ATOM 1063 O O . VAL A 1 139 ? 5.267 -8.381 -7.478 1.00 94.06 139 VAL A O 1
ATOM 1066 N N . ASP A 1 140 ? 6.172 -9.491 -5.747 1.00 91.56 140 ASP A N 1
ATOM 1067 C CA . ASP A 1 140 ? 4.923 -10.051 -5.233 1.00 91.56 140 ASP A CA 1
ATOM 1068 C C . ASP A 1 140 ? 4.819 -9.784 -3.745 1.00 91.56 140 ASP A C 1
ATOM 1070 O O . ASP A 1 140 ? 5.833 -9.674 -3.048 1.00 91.56 140 ASP A O 1
ATOM 1074 N N . ALA A 1 141 ? 3.586 -9.737 -3.259 1.00 93.38 141 ALA A N 1
ATOM 1075 C CA . ALA A 1 141 ? 3.288 -9.562 -1.854 1.00 93.38 141 ALA A CA 1
ATOM 1076 C C . ALA A 1 141 ? 2.460 -10.733 -1.328 1.00 93.38 141 ALA A C 1
ATOM 1078 O O . ALA A 1 141 ? 1.497 -11.170 -1.950 1.00 93.38 141 ALA A O 1
ATOM 1079 N N . THR A 1 142 ? 2.817 -11.204 -0.142 1.00 94.38 142 THR A N 1
ATOM 1080 C CA . THR A 1 142 ? 2.011 -12.101 0.676 1.00 94.38 142 THR A CA 1
ATOM 1081 C C . THR A 1 142 ? 1.479 -11.295 1.851 1.00 94.38 142 THR A C 1
ATOM 1083 O O . THR A 1 142 ? 2.265 -10.815 2.675 1.00 94.38 142 THR A O 1
ATOM 1086 N N . ILE A 1 143 ? 0.158 -11.144 1.932 1.00 93.12 143 ILE A N 1
ATOM 1087 C CA . ILE A 1 143 ? -0.501 -10.586 3.113 1.00 93.12 143 ILE A CA 1
ATOM 1088 C C . ILE A 1 143 ? -0.562 -11.675 4.189 1.00 93.12 143 ILE A C 1
ATOM 1090 O O . ILE A 1 143 ? -0.837 -12.833 3.899 1.00 93.12 143 ILE A O 1
ATOM 1094 N N . SER A 1 144 ? -0.241 -11.308 5.425 1.00 93.25 144 SER A N 1
ATOM 1095 C CA . SER A 1 144 ? -0.107 -12.233 6.562 1.00 93.25 144 SER A CA 1
ATOM 1096 C C . SER A 1 144 ? -0.925 -11.822 7.788 1.00 93.25 144 SER A C 1
ATOM 1098 O O . SER A 1 144 ? -0.776 -12.419 8.850 1.00 93.25 144 SER A O 1
ATOM 1100 N N . GLY A 1 145 ? -1.733 -10.773 7.664 1.00 93.00 145 GLY A N 1
ATOM 1101 C CA . GLY A 1 145 ? -2.595 -10.269 8.725 1.00 93.00 145 GLY A CA 1
ATOM 1102 C C . GLY A 1 145 ? -3.035 -8.837 8.454 1.00 93.00 145 GLY A C 1
ATOM 1103 O O . GLY A 1 145 ? -2.413 -8.132 7.654 1.00 93.00 145 GLY A O 1
ATOM 1104 N N . TYR A 1 146 ? -4.082 -8.420 9.148 1.00 95.44 146 TYR A N 1
ATOM 1105 C CA . TYR A 1 146 ? -4.595 -7.060 9.157 1.00 95.44 146 TYR A CA 1
ATOM 1106 C C . TYR A 1 146 ? -5.273 -6.774 10.497 1.00 95.44 146 TYR A C 1
ATOM 1108 O O . TYR A 1 146 ? -5.622 -7.708 11.219 1.00 95.44 146 TYR A O 1
ATOM 1116 N N . ALA A 1 147 ? -5.435 -5.497 10.821 1.00 94.62 147 ALA A N 1
ATOM 1117 C CA . ALA A 1 147 ? -6.332 -5.032 11.874 1.00 94.62 147 ALA A CA 1
ATOM 1118 C C . ALA A 1 147 ? -6.718 -3.576 11.604 1.00 94.62 147 ALA A C 1
ATOM 1120 O O . ALA A 1 147 ? -6.011 -2.860 10.887 1.00 94.62 147 ALA A O 1
ATOM 1121 N N . TYR A 1 148 ? -7.813 -3.129 12.202 1.00 95.06 148 TYR A N 1
ATOM 1122 C CA . TYR A 1 148 ? -8.249 -1.741 12.172 1.00 95.06 148 TYR A CA 1
ATOM 1123 C C . TYR A 1 148 ? -8.932 -1.380 13.481 1.00 95.06 148 TYR A C 1
ATOM 1125 O O . TYR A 1 148 ? -9.245 -2.260 14.287 1.00 95.06 148 TYR A O 1
ATOM 1133 N N . GLU A 1 149 ? -9.140 -0.081 13.669 1.00 94.06 149 GLU A N 1
ATOM 1134 C CA . GLU A 1 149 ? -9.835 0.436 14.828 1.00 94.06 149 GLU A CA 1
ATOM 1135 C C . GLU A 1 149 ? -11.296 0.785 14.537 1.00 94.06 149 GLU A C 1
ATOM 1137 O O . GLU A 1 149 ? -11.604 1.558 13.626 1.00 94.06 149 GLU A O 1
ATOM 1142 N N . VAL A 1 150 ? -12.193 0.202 15.337 1.00 91.31 150 VAL A N 1
ATOM 1143 C CA . VAL A 1 150 ? -13.652 0.340 15.185 1.00 91.31 150 VAL A CA 1
ATOM 1144 C C . VAL A 1 150 ? -14.122 1.720 15.621 1.00 91.31 150 VAL A C 1
ATOM 1146 O O . VAL A 1 150 ? -15.067 2.256 15.056 1.00 91.31 150 VAL A O 1
ATOM 1149 N N . SER A 1 151 ? -13.455 2.341 16.594 1.00 92.50 151 SER A N 1
ATOM 1150 C CA . SER A 1 151 ? -13.789 3.708 16.988 1.00 92.50 151 SER A CA 1
ATOM 1151 C C . SER A 1 151 ? -13.298 4.699 15.932 1.00 92.50 151 SER A C 1
ATOM 1153 O O . SER A 1 151 ? -12.105 4.753 15.620 1.00 92.50 151 SER A O 1
ATOM 1155 N N . SER A 1 152 ? -14.197 5.541 15.423 1.00 94.50 152 SER A N 1
ATOM 1156 C CA . SER A 1 152 ? -13.848 6.600 14.472 1.00 94.50 152 SER A CA 1
ATOM 1157 C C . SER A 1 152 ? -12.712 7.480 14.999 1.00 94.50 152 SER A C 1
ATOM 1159 O O . SER A 1 152 ? -12.688 7.853 16.173 1.00 94.50 152 SER A O 1
ATOM 1161 N N . ASN A 1 153 ? -11.799 7.866 14.114 1.00 94.88 153 ASN A N 1
ATOM 1162 C CA . ASN A 1 153 ? -10.657 8.744 14.356 1.00 94.88 153 ASN A CA 1
ATOM 1163 C C . ASN A 1 153 ? -9.644 8.254 15.406 1.00 94.88 153 ASN A C 1
ATOM 1165 O O . ASN A 1 153 ? -8.657 8.950 15.668 1.00 94.88 153 ASN A O 1
ATOM 1169 N N . LYS A 1 154 ? -9.824 7.058 15.973 1.00 95.44 154 LYS A N 1
ATOM 1170 C CA . LYS A 1 154 ? -8.904 6.506 16.962 1.00 95.44 154 LYS A CA 1
ATOM 1171 C C . LYS A 1 154 ? -7.716 5.840 16.276 1.00 95.44 154 LYS A C 1
ATOM 1173 O O . LYS A 1 154 ? -7.853 5.001 15.391 1.00 95.44 154 LYS A O 1
ATOM 1178 N N . SER A 1 155 ? -6.520 6.261 16.672 1.00 96.19 155 SER A N 1
ATOM 1179 C CA . SER A 1 155 ? -5.273 5.736 16.125 1.00 96.19 155 SER A CA 1
ATOM 1180 C C . SER A 1 155 ? -5.011 4.292 16.553 1.00 96.19 155 SER A C 1
ATOM 1182 O O . SER A 1 155 ? -5.354 3.906 17.667 1.00 96.19 155 SER A O 1
ATOM 1184 N N . ILE A 1 156 ? -4.272 3.559 15.726 1.00 95.38 156 ILE A N 1
ATOM 1185 C CA . ILE A 1 156 ? -3.825 2.184 15.975 1.00 95.38 156 ILE A CA 1
ATOM 1186 C C . ILE A 1 156 ? -2.312 2.084 15.775 1.00 95.38 156 ILE A C 1
ATOM 1188 O O . ILE A 1 156 ? -1.745 2.726 14.886 1.00 95.38 156 ILE A O 1
ATOM 1192 N N . MET A 1 157 ? -1.619 1.286 16.585 1.00 97.12 157 MET A N 1
ATOM 1193 C CA . MET A 1 157 ? -0.210 0.983 16.335 1.00 97.12 157 MET A CA 1
ATOM 1194 C C . MET A 1 157 ? -0.077 -0.125 15.287 1.00 97.12 157 MET A C 1
ATOM 1196 O O . MET A 1 157 ? -0.794 -1.123 15.303 1.00 97.12 157 MET A O 1
ATOM 1200 N N . ALA A 1 158 ? 0.887 0.008 14.379 1.00 96.44 158 ALA A N 1
ATOM 1201 C CA . ALA A 1 158 ? 1.202 -1.032 13.409 1.00 96.44 158 ALA A CA 1
ATOM 1202 C C . ALA A 1 158 ? 1.494 -2.372 14.112 1.00 96.44 158 ALA A C 1
ATOM 1204 O O . ALA A 1 158 ? 2.411 -2.461 14.932 1.00 96.44 158 ALA A O 1
ATOM 1205 N N . GLY A 1 159 ? 0.732 -3.415 13.782 1.00 94.25 159 GLY A N 1
ATOM 1206 C CA . GLY A 1 159 ? 0.861 -4.740 14.398 1.00 94.25 159 GLY A CA 1
ATOM 1207 C C . GLY A 1 159 ? 0.139 -4.912 15.735 1.00 94.25 159 GLY A C 1
ATOM 1208 O O . GLY A 1 159 ? 0.254 -5.977 16.336 1.00 94.25 159 GLY A O 1
ATOM 1209 N N . GLN A 1 160 ? -0.602 -3.904 16.195 1.00 93.12 160 GLN A N 1
ATOM 1210 C CA . GLN A 1 160 ? -1.464 -4.011 17.368 1.00 93.12 160 GLN A CA 1
ATOM 1211 C C . GLN A 1 160 ? -2.641 -4.948 17.082 1.00 93.12 160 GLN A C 1
ATOM 1213 O O . GLN A 1 160 ? -3.352 -4.762 16.097 1.00 93.12 160 GLN A O 1
ATOM 1218 N N . LEU A 1 161 ? -2.824 -5.940 17.956 1.00 87.62 161 LEU A N 1
ATOM 1219 C CA . LEU A 1 161 ? -3.905 -6.936 17.905 1.00 87.62 161 LEU A CA 1
ATOM 1220 C C . LEU A 1 161 ? -4.783 -6.944 19.161 1.00 87.62 161 LEU A C 1
ATOM 1222 O O . LEU A 1 161 ? -5.720 -7.728 19.242 1.00 87.62 161 LEU A O 1
ATOM 1226 N N . LYS A 1 162 ? -4.464 -6.116 20.155 1.00 79.56 162 LYS A N 1
ATOM 1227 C CA . LYS A 1 162 ? -5.252 -5.938 21.374 1.00 79.56 162 LYS A CA 1
ATOM 1228 C C . LYS A 1 162 ? -5.310 -4.450 21.680 1.00 79.56 162 LYS A C 1
ATOM 1230 O O . LYS A 1 162 ? -4.372 -3.720 21.351 1.00 79.56 162 LYS A O 1
ATOM 1235 N N . GLU A 1 163 ? -6.391 -3.998 22.295 1.00 71.44 163 GLU A N 1
ATOM 1236 C CA . GLU A 1 163 ? -6.402 -2.682 22.924 1.00 71.44 163 GLU A CA 1
ATOM 1237 C C . GLU A 1 163 ? -5.261 -2.609 23.937 1.00 71.44 163 GLU A C 1
ATOM 1239 O O . GLU A 1 163 ? -5.048 -3.540 24.719 1.00 71.44 163 GLU A O 1
ATOM 1244 N N . ASN A 1 164 ? -4.511 -1.507 23.922 1.00 55.12 164 ASN A N 1
ATOM 1245 C CA . ASN A 1 164 ? -3.643 -1.197 25.045 1.00 55.12 164 ASN A CA 1
ATOM 1246 C C . ASN A 1 164 ? -4.559 -0.753 26.187 1.00 55.12 164 ASN A C 1
ATOM 1248 O O . ASN A 1 164 ? -4.735 0.442 26.416 1.00 55.12 164 ASN A O 1
ATOM 1252 N N . SER A 1 165 ? -5.140 -1.716 26.902 1.00 41.81 165 SER A N 1
ATOM 1253 C CA . SER A 1 165 ? -5.575 -1.487 28.271 1.00 41.81 165 SER A CA 1
ATOM 1254 C C . SER A 1 165 ? -4.324 -1.054 29.023 1.00 41.81 165 SER A C 1
ATOM 1256 O O . SER A 1 165 ? -3.457 -1.866 29.346 1.00 41.81 165 SER A O 1
ATOM 1258 N N . SER A 1 166 ? -4.149 0.248 29.234 1.00 40.91 166 SER A N 1
ATOM 1259 C CA . SER A 1 166 ? -3.276 0.706 30.307 1.00 40.91 166 SER A CA 1
ATOM 1260 C C . SER A 1 166 ? -3.763 -0.013 31.566 1.00 40.91 166 SER A C 1
ATOM 1262 O O . SER A 1 166 ? -4.889 0.253 31.971 1.00 40.91 166 SER A O 1
ATOM 1264 N N . THR A 1 167 ? -2.927 -0.935 32.068 1.00 38.12 167 THR A N 1
ATOM 1265 C CA . THR A 1 167 ? -3.174 -2.069 32.992 1.00 38.12 167 THR A CA 1
ATOM 1266 C C . THR A 1 167 ? -3.868 -3.291 32.371 1.00 38.12 167 THR A C 1
ATOM 1268 O O . THR A 1 167 ? -5.086 -3.304 32.256 1.00 38.12 167 THR A O 1
ATOM 1271 N N . ASP A 1 168 ? -3.117 -4.341 32.006 1.00 35.56 168 ASP A N 1
ATOM 1272 C CA . ASP A 1 168 ? -2.948 -5.528 32.867 1.00 35.56 168 ASP A CA 1
ATOM 1273 C C . ASP A 1 168 ? -1.919 -6.530 32.290 1.00 35.56 168 ASP A C 1
ATOM 1275 O O . ASP A 1 168 ? -1.691 -6.619 31.081 1.00 35.56 168 ASP A O 1
ATOM 1279 N N . ILE A 1 169 ? -1.255 -7.255 33.184 1.00 40.53 169 ILE A N 1
ATOM 1280 C CA . ILE A 1 169 ? -0.161 -8.190 32.931 1.00 40.53 169 ILE A CA 1
ATOM 1281 C C . ILE A 1 169 ? -0.734 -9.532 32.456 1.00 40.53 169 ILE A C 1
ATOM 1283 O O . ILE A 1 169 ? -1.431 -10.211 33.196 1.00 40.53 169 ILE A O 1
ATOM 1287 N N . GLY A 1 170 ? -0.325 -9.969 31.262 1.00 39.69 170 GLY A N 1
ATOM 1288 C CA . GLY A 1 170 ? -0.331 -11.383 30.876 1.00 39.69 170 GLY A CA 1
ATOM 1289 C C . GLY A 1 170 ? -1.624 -11.915 30.250 1.00 39.69 170 GLY A C 1
ATOM 1290 O O . GLY A 1 170 ? -2.613 -12.164 30.918 1.00 39.69 170 GLY A O 1
ATOM 1291 N N . SER A 1 171 ? -1.567 -12.209 28.951 1.00 37.09 171 SER A N 1
ATOM 1292 C CA . SER A 1 171 ? -1.735 -13.570 28.413 1.00 37.09 171 SER A CA 1
ATOM 1293 C C . SER A 1 171 ? -1.988 -13.505 26.902 1.00 37.09 171 SER A C 1
ATOM 1295 O O . SER A 1 171 ? -2.782 -12.703 26.387 1.00 37.09 171 SER A O 1
ATOM 1297 N N . ALA A 1 172 ? -1.236 -14.326 26.176 1.00 50.19 172 ALA A N 1
ATOM 1298 C CA . ALA A 1 172 ? -1.327 -14.499 24.740 1.00 50.19 172 ALA A CA 1
ATOM 1299 C C . ALA A 1 172 ? -2.534 -15.379 24.404 1.00 50.19 172 ALA A C 1
ATOM 1301 O O . ALA A 1 172 ? -2.646 -16.474 24.936 1.00 50.19 172 ALA A O 1
ATOM 1302 N N . ASP A 1 173 ? -3.383 -14.909 23.490 1.00 36.06 173 ASP A N 1
ATOM 1303 C CA . ASP A 1 173 ? -4.068 -15.799 22.555 1.00 36.06 173 ASP A CA 1
ATOM 1304 C C . ASP A 1 173 ? -4.563 -14.989 21.352 1.00 36.06 173 ASP A C 1
ATOM 1306 O O . ASP A 1 173 ? -4.906 -13.807 21.489 1.00 36.06 173 ASP A O 1
ATOM 1310 N N . VAL A 1 174 ? -4.457 -15.589 20.167 1.00 49.75 174 VAL A N 1
ATOM 1311 C CA . VAL A 1 174 ? -4.490 -14.928 18.856 1.00 49.75 174 VAL A CA 1
ATOM 1312 C C . VAL A 1 174 ? -5.751 -15.321 18.095 1.00 49.75 174 VAL A C 1
ATOM 1314 O O . VAL A 1 174 ? -5.857 -16.441 17.612 1.00 49.75 174 VAL A O 1
ATOM 1317 N N . THR A 1 175 ? -6.618 -14.338 17.860 1.00 39.84 175 THR A N 1
ATOM 1318 C CA . THR A 1 175 ? -7.557 -14.291 16.726 1.00 39.84 175 THR A CA 1
ATOM 1319 C C . THR A 1 175 ? -7.766 -12.822 16.346 1.00 39.84 175 THR A C 1
ATOM 1321 O O . THR A 1 175 ? -8.312 -12.082 17.161 1.00 39.84 175 THR A O 1
ATOM 1324 N N . PRO A 1 176 ? -7.310 -12.356 15.166 1.00 46.12 176 PRO A N 1
ATOM 1325 C CA . PRO A 1 176 ? -7.552 -10.984 14.720 1.00 46.12 176 PRO A CA 1
ATOM 1326 C C . PRO A 1 176 ? -9.003 -10.823 14.243 1.00 46.12 176 PRO A C 1
ATOM 1328 O O . PRO A 1 176 ? -9.337 -11.178 13.117 1.00 46.12 176 PRO A O 1
ATOM 1331 N N . GLY A 1 177 ? -9.859 -10.320 15.128 1.00 51.91 177 GLY A N 1
ATOM 1332 C CA . GLY A 1 177 ? -11.082 -9.591 14.793 1.00 51.91 177 GLY A CA 1
ATOM 1333 C C . GLY A 1 177 ? -10.867 -8.117 15.135 1.00 51.91 177 GLY A C 1
ATOM 1334 O O . GLY A 1 177 ? -9.909 -7.792 15.844 1.00 51.91 177 GLY A O 1
ATOM 1335 N N . ALA A 1 178 ? -11.694 -7.223 14.597 1.00 49.12 178 ALA A N 1
ATOM 1336 C CA . ALA A 1 178 ? -11.651 -5.805 14.931 1.00 49.12 178 ALA A CA 1
ATOM 1337 C C . ALA A 1 178 ? -11.571 -5.612 16.457 1.00 49.12 178 ALA A C 1
ATOM 1339 O O . ALA A 1 178 ? -12.228 -6.330 17.210 1.00 49.12 178 ALA A O 1
ATOM 1340 N N . LEU A 1 179 ? -10.755 -4.667 16.933 1.00 58.25 179 LEU A N 1
ATOM 1341 C CA . LEU A 1 179 ? -10.460 -4.536 18.371 1.00 58.25 179 LEU A CA 1
ATOM 1342 C C . LEU A 1 179 ? -11.671 -4.097 19.219 1.00 58.25 179 LEU A C 1
ATOM 1344 O O . LEU A 1 179 ? -11.567 -4.052 20.443 1.00 58.25 179 LEU A O 1
ATOM 1348 N N . GLY A 1 180 ? -12.812 -3.819 18.575 1.00 47.03 180 GLY A N 1
ATOM 1349 C CA . GLY A 1 180 ? -14.082 -3.459 19.202 1.00 47.03 180 GLY A CA 1
ATOM 1350 C C . GLY A 1 180 ? -15.101 -4.593 19.374 1.00 47.03 180 GLY A C 1
ATOM 1351 O O . GLY A 1 180 ? -16.060 -4.382 20.111 1.00 47.03 180 GLY A O 1
ATOM 1352 N N . ASP A 1 181 ? -14.907 -5.779 18.780 1.00 42.59 181 ASP A N 1
ATOM 1353 C CA . ASP A 1 181 ? -15.966 -6.800 18.735 1.00 42.59 181 ASP A CA 1
ATOM 1354 C C . ASP A 1 181 ? -15.605 -8.079 19.503 1.00 42.59 181 ASP A C 1
ATOM 1356 O O . ASP A 1 181 ? -14.817 -8.926 19.071 1.00 42.59 181 ASP A O 1
ATOM 1360 N N . LEU A 1 182 ? -16.251 -8.260 20.657 1.00 40.75 182 LEU A N 1
ATOM 1361 C CA . LEU A 1 182 ? -16.393 -9.574 21.273 1.00 40.75 182 LEU A CA 1
ATOM 1362 C C . LEU A 1 182 ? -17.323 -10.457 20.409 1.00 40.75 182 LEU A C 1
ATOM 1364 O O . LEU A 1 182 ? -18.502 -10.162 20.266 1.00 40.75 182 LEU A O 1
ATOM 1368 N N . ALA A 1 183 ? -16.784 -11.602 19.970 1.00 42.94 183 ALA A N 1
ATOM 1369 C CA . ALA A 1 183 ? -17.461 -12.861 19.618 1.00 42.94 183 ALA A CA 1
ATOM 1370 C C . ALA A 1 183 ? -18.369 -12.925 18.361 1.00 42.94 183 ALA A C 1
ATOM 1372 O O . ALA A 1 183 ? -19.531 -12.542 18.372 1.00 42.94 183 ALA A O 1
ATOM 1373 N N . THR A 1 184 ? -17.928 -13.642 17.321 1.00 37.19 184 THR A N 1
ATOM 1374 C CA . THR A 1 184 ? -18.299 -15.052 17.026 1.00 37.19 184 THR A CA 1
ATOM 1375 C C . THR A 1 184 ? -17.682 -15.478 15.686 1.00 37.19 184 THR A C 1
ATOM 1377 O O . THR A 1 184 ? -17.726 -14.759 14.695 1.00 37.19 184 THR A O 1
ATOM 1380 N N . GLY A 1 185 ? -17.017 -16.635 15.672 1.00 31.56 185 GLY A N 1
ATOM 1381 C CA . GLY A 1 185 ? -16.183 -17.075 14.554 1.00 31.56 185 GLY A CA 1
ATOM 1382 C C . GLY A 1 185 ? -16.944 -17.552 13.316 1.00 31.56 185 GLY A C 1
ATOM 1383 O O . GLY A 1 185 ? -18.008 -18.159 13.419 1.00 31.56 185 GLY A O 1
ATOM 1384 N N . ARG A 1 186 ? -16.314 -17.388 12.146 1.00 32.09 186 ARG A N 1
ATOM 1385 C CA . ARG A 1 186 ? -16.481 -18.289 10.997 1.00 32.09 186 ARG A CA 1
ATOM 1386 C C . ARG A 1 186 ? -15.306 -18.160 10.023 1.00 32.09 186 ARG A C 1
ATOM 1388 O O . ARG A 1 186 ? -15.048 -17.090 9.487 1.00 32.09 186 ARG A O 1
ATOM 1395 N N . SER A 1 187 ? -14.595 -19.261 9.799 1.00 29.66 187 SER A N 1
ATOM 1396 C CA . SER A 1 187 ? -13.604 -19.416 8.726 1.00 29.66 187 SER A CA 1
ATOM 1397 C C . SER A 1 187 ? -14.315 -19.786 7.412 1.00 29.66 187 SER A C 1
ATOM 1399 O O . SER A 1 187 ? -15.248 -20.592 7.472 1.00 29.66 187 SER A O 1
ATOM 1401 N N . PRO A 1 188 ? -13.897 -19.286 6.235 1.00 35.16 188 PRO A N 1
ATOM 1402 C CA . PRO A 1 188 ? -14.290 -19.870 4.956 1.00 35.16 188 PRO A CA 1
ATOM 1403 C C . PRO A 1 188 ? -13.367 -21.046 4.595 1.00 35.16 188 PRO A C 1
ATOM 1405 O O . PRO A 1 188 ? -12.151 -20.963 4.787 1.00 35.16 188 PRO A O 1
ATOM 1408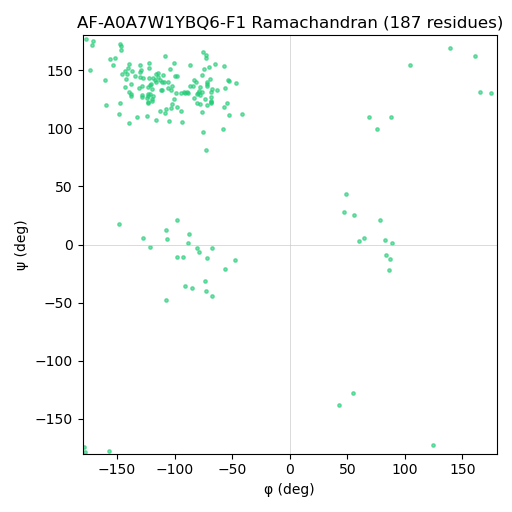 N N . GLN A 1 189 ? -13.977 -22.132 4.108 1.00 32.47 189 GLN A N 1
ATOM 1409 C CA . GLN A 1 189 ? -13.322 -23.241 3.401 1.00 32.47 189 GLN A CA 1
ATOM 1410 C C . GLN A 1 189 ? -12.861 -22.819 2.005 1.00 32.47 189 GLN A C 1
ATOM 1412 O O . GLN A 1 189 ? -13.517 -21.926 1.420 1.00 32.47 189 GLN A O 1
#

Mean predicted aligned error: 8.83 Å

pLDDT: mean 84.33, std 18.87, range [29.66, 98.44]

Radius of gyration: 18.7 Å; Cα contacts (8 Å, |Δi|>4): 456; chains: 1; bounding box: 43×36×66 Å

Nearest PDB structures (foldseek):
  1hq0-assembly1_A  TM=5.477E-01  e=7.112E+00  Escherichia coli

Secondary structure (DSSP, 8-state):
----EEEE-SSSSSS-SEEEEEEEEEEEEETTEEEEEEEEEEE-STT-EEEEETTEE--BPTT-EESTTSPEEE-TTSPEEEEEEEEEEEETTEEEEEEESTTSS--SEEEEEEEEETTEEEEEEEEEEEEEETTTTEEEEEEEEEEE-SSTT--EETT--S---SS-----------TT---------